Protein AF-A0A167BUU9-F1 (afdb_monomer_lite)

Structure (mmCIF, N/CA/C/O backbone):
data_AF-A0A167BUU9-F1
#
_entry.id   AF-A0A167BUU9-F1
#
loop_
_atom_site.group_PDB
_atom_site.id
_atom_site.type_symbol
_atom_site.label_atom_id
_atom_site.label_alt_id
_atom_site.label_comp_id
_atom_site.label_asym_id
_atom_site.label_entity_id
_atom_site.label_seq_id
_atom_site.pdbx_PDB_ins_code
_atom_site.Cartn_x
_atom_site.Cartn_y
_atom_site.Cartn_z
_atom_site.occupancy
_atom_site.B_iso_or_equiv
_atom_site.auth_seq_id
_atom_site.auth_comp_id
_atom_site.auth_asym_id
_atom_site.auth_atom_id
_atom_site.pdbx_PDB_model_num
ATOM 1 N N . MET A 1 1 ? 22.843 8.996 -18.737 1.00 76.31 1 MET A N 1
ATOM 2 C CA . MET A 1 1 ? 21.487 8.732 -19.244 1.00 76.31 1 MET A CA 1
ATOM 3 C C . MET A 1 1 ? 21.533 8.375 -20.730 1.00 76.31 1 MET A C 1
ATOM 5 O O . MET A 1 1 ? 22.090 9.131 -21.519 1.00 76.31 1 MET A O 1
ATOM 9 N N . THR A 1 2 ? 20.996 7.216 -21.096 1.00 86.56 2 THR A N 1
ATOM 10 C CA . THR A 1 2 ? 20.924 6.622 -22.432 1.00 86.56 2 THR A CA 1
ATOM 11 C C . THR A 1 2 ? 19.723 7.171 -23.208 1.00 86.56 2 THR A C 1
ATOM 13 O O . THR A 1 2 ? 18.781 7.690 -22.600 1.00 86.56 2 THR A O 1
ATOM 16 N N . PRO A 1 3 ? 19.694 7.038 -24.550 1.00 89.69 3 PRO A N 1
ATOM 17 C CA . PRO A 1 3 ? 18.522 7.410 -25.345 1.00 89.69 3 PRO A CA 1
ATOM 18 C C . PRO A 1 3 ? 17.239 6.690 -24.908 1.00 89.69 3 PRO A C 1
ATOM 20 O O . PRO A 1 3 ? 16.165 7.289 -24.936 1.00 89.69 3 PRO A O 1
ATOM 23 N N . LEU A 1 4 ? 17.347 5.425 -24.475 1.00 90.31 4 LEU A N 1
ATOM 24 C CA . LEU A 1 4 ? 16.211 4.660 -23.960 1.00 90.31 4 LEU A CA 1
ATOM 25 C C . LEU A 1 4 ? 15.676 5.280 -22.665 1.00 90.31 4 LEU A C 1
ATOM 27 O O . LEU A 1 4 ? 14.477 5.532 -22.567 1.00 90.31 4 LEU A O 1
ATOM 31 N N . SER A 1 5 ? 16.555 5.583 -21.709 1.00 87.88 5 SER A N 1
ATOM 32 C CA . SER A 1 5 ? 16.168 6.213 -20.443 1.00 87.88 5 SER A CA 1
ATOM 33 C C . SER A 1 5 ? 15.565 7.600 -20.644 1.00 87.88 5 SER A C 1
ATOM 35 O O . SER A 1 5 ? 14.503 7.872 -20.088 1.00 87.88 5 SER A O 1
ATOM 37 N N . MET A 1 6 ? 16.128 8.426 -21.532 1.00 88.44 6 MET A N 1
ATOM 38 C 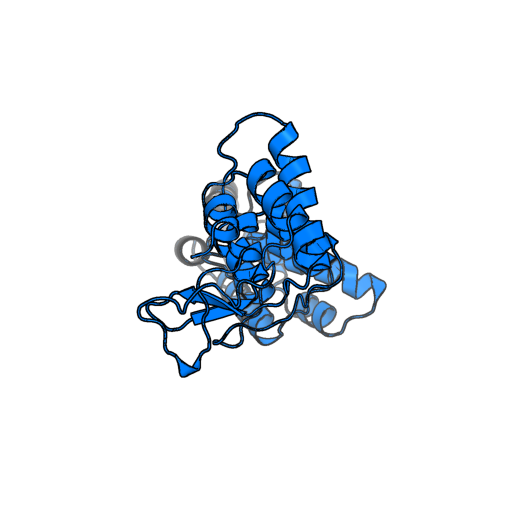CA . MET A 1 6 ? 15.524 9.713 -21.904 1.00 88.44 6 MET A CA 1
ATOM 39 C C . MET A 1 6 ? 14.117 9.539 -22.495 1.00 88.44 6 MET A C 1
ATOM 41 O O . MET A 1 6 ? 13.185 10.227 -22.088 1.00 88.44 6 MET A O 1
ATOM 45 N N . ALA A 1 7 ? 13.924 8.594 -23.423 1.00 90.44 7 ALA A N 1
ATOM 46 C CA . ALA A 1 7 ? 12.608 8.332 -24.009 1.00 90.44 7 ALA A CA 1
ATOM 47 C C . ALA A 1 7 ? 11.593 7.814 -22.972 1.00 90.44 7 ALA A C 1
ATOM 49 O O . ALA A 1 7 ? 10.411 8.172 -23.031 1.00 90.44 7 ALA A O 1
ATOM 50 N N . CYS A 1 8 ? 12.041 6.991 -22.019 1.00 90.06 8 CYS A N 1
ATOM 51 C CA . CYS A 1 8 ? 11.230 6.521 -20.902 1.00 90.06 8 CYS A CA 1
ATOM 52 C C . CYS A 1 8 ? 10.830 7.671 -19.970 1.00 90.06 8 CYS A C 1
ATOM 54 O O . CYS A 1 8 ? 9.644 7.788 -19.668 1.00 90.06 8 CYS A O 1
ATOM 56 N N . GLU A 1 9 ? 11.774 8.523 -19.559 1.00 88.38 9 GLU A N 1
ATOM 57 C CA . GLU A 1 9 ? 11.546 9.687 -18.689 1.00 88.38 9 GLU A CA 1
ATOM 58 C C . GLU A 1 9 ? 10.522 10.659 -19.288 1.00 88.38 9 GLU A C 1
ATOM 60 O O . GLU A 1 9 ? 9.555 11.052 -18.627 1.00 88.3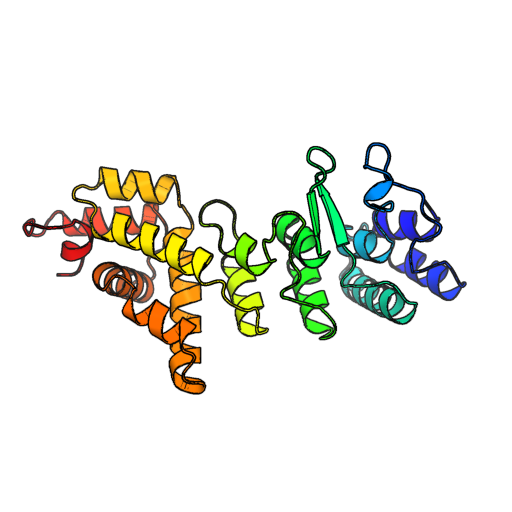8 9 GLU A O 1
ATOM 65 N N . ASP A 1 10 ? 10.674 10.960 -20.578 1.00 88.44 10 ASP A N 1
ATOM 66 C CA . ASP A 1 10 ? 9.799 11.869 -21.316 1.00 88.44 10 ASP A CA 1
ATOM 67 C C . ASP A 1 10 ? 8.417 11.278 -21.643 1.00 88.44 10 ASP A C 1
ATOM 69 O O . ASP A 1 10 ? 7.553 11.966 -22.198 1.00 88.44 10 ASP A O 1
ATOM 73 N N . GLY A 1 11 ? 8.183 10.000 -21.330 1.00 88.25 11 GLY A N 1
ATOM 74 C CA . GLY A 1 11 ? 6.936 9.309 -21.649 1.00 88.25 11 GLY A CA 1
ATOM 75 C C . GLY A 1 11 ? 6.732 9.072 -23.150 1.00 88.25 11 GLY A C 1
ATOM 76 O O . GLY A 1 11 ? 5.590 8.943 -23.602 1.00 88.25 11 GLY A O 1
ATOM 77 N N . MET A 1 12 ? 7.817 9.019 -23.932 1.00 90.50 12 MET A N 1
ATOM 78 C CA . MET A 1 12 ? 7.825 8.709 -25.366 1.00 90.50 12 MET A CA 1
ATOM 79 C C . MET A 1 12 ? 7.845 7.190 -25.591 1.00 90.50 12 MET A C 1
ATOM 81 O O . MET A 1 12 ? 8.771 6.637 -26.184 1.00 90.50 12 MET A O 1
ATOM 85 N N . PHE A 1 13 ? 6.809 6.492 -25.114 1.00 91.50 13 PHE A N 1
ATOM 86 C CA . PHE A 1 13 ? 6.822 5.026 -25.023 1.00 91.50 13 PHE A CA 1
ATOM 87 C C . PHE A 1 13 ? 6.993 4.305 -26.370 1.00 91.50 13 PHE A C 1
ATOM 89 O O . PHE A 1 13 ? 7.620 3.251 -26.409 1.00 91.50 13 PHE A O 1
ATOM 96 N N . SER A 1 14 ? 6.494 4.868 -27.475 1.00 91.25 14 SER A N 1
ATOM 97 C CA . SER A 1 14 ? 6.695 4.299 -28.819 1.00 91.25 14 SER A CA 1
ATOM 98 C C . SER A 1 14 ? 8.158 4.372 -29.264 1.00 91.25 14 SER A C 1
ATOM 100 O O . SER A 1 14 ? 8.671 3.419 -29.843 1.00 91.25 14 SER A O 1
ATOM 102 N N . ALA A 1 15 ? 8.840 5.484 -28.970 1.00 92.00 15 ALA A N 1
ATOM 103 C CA . ALA A 1 15 ? 10.257 5.649 -29.284 1.00 92.00 15 ALA A CA 1
ATOM 104 C C . ALA A 1 15 ? 11.121 4.750 -28.392 1.00 92.00 15 ALA A C 1
ATOM 106 O O . ALA A 1 15 ? 12.021 4.082 -28.889 1.00 92.00 15 ALA A O 1
ATOM 107 N N . ALA A 1 16 ? 10.798 4.669 -27.097 1.00 93.00 16 ALA A N 1
ATOM 108 C CA . ALA A 1 16 ? 11.458 3.753 -26.170 1.00 93.00 16 ALA A CA 1
ATOM 109 C C . ALA A 1 16 ? 11.329 2.287 -26.624 1.00 93.00 16 ALA A C 1
ATOM 111 O O . ALA A 1 16 ? 12.305 1.544 -26.584 1.00 93.00 16 ALA A O 1
ATOM 112 N N . LEU A 1 17 ? 10.154 1.882 -27.122 1.00 93.38 17 LEU A N 1
ATOM 113 C CA . LEU A 1 17 ? 9.949 0.534 -27.651 1.00 93.38 17 LEU A CA 1
ATOM 114 C C . LEU A 1 17 ? 10.816 0.270 -28.892 1.00 93.38 17 LEU A C 1
ATOM 116 O O . LEU A 1 17 ? 11.476 -0.761 -28.952 1.00 93.38 17 LEU A O 1
ATOM 120 N N . ALA A 1 18 ? 10.872 1.215 -29.835 1.00 93.50 18 ALA A N 1
ATOM 121 C CA . ALA A 1 18 ? 11.712 1.091 -31.027 1.00 93.50 18 ALA A CA 1
ATOM 122 C C . ALA A 1 18 ? 13.213 1.016 -30.687 1.00 93.50 18 ALA A C 1
ATOM 124 O O . ALA A 1 18 ? 13.952 0.256 -31.307 1.00 93.50 18 ALA A O 1
ATOM 125 N N . LEU A 1 19 ? 13.667 1.770 -29.680 1.00 93.75 19 LEU A N 1
ATOM 126 C CA . LEU A 1 19 ? 15.048 1.706 -29.189 1.00 93.75 19 LEU A CA 1
ATOM 127 C C . LEU A 1 19 ? 15.364 0.341 -28.569 1.00 93.75 19 LEU A C 1
ATOM 129 O O . LEU A 1 19 ? 16.431 -0.214 -28.819 1.00 93.75 19 LEU A O 1
ATOM 133 N N . LEU A 1 20 ? 14.431 -0.215 -27.797 1.00 92.81 20 LEU A N 1
ATOM 134 C CA . LEU A 1 20 ? 14.580 -1.541 -27.206 1.00 92.81 20 LEU A CA 1
ATOM 135 C C . LEU A 1 20 ? 14.616 -2.642 -28.280 1.00 92.81 20 LEU A C 1
ATOM 137 O O . LEU A 1 20 ? 15.462 -3.529 -28.223 1.00 92.81 20 LEU A O 1
ATOM 141 N N . GLU A 1 21 ? 13.764 -2.548 -29.304 1.00 92.62 21 GLU A N 1
ATOM 142 C CA . GLU A 1 21 ? 13.775 -3.453 -30.466 1.00 92.62 21 GLU A CA 1
ATOM 143 C C . GLU A 1 21 ? 15.073 -3.351 -31.286 1.00 92.62 21 GLU A C 1
ATOM 145 O O . GLU A 1 21 ? 15.500 -4.336 -31.886 1.00 92.62 21 GLU A O 1
ATOM 150 N N . ALA A 1 22 ? 15.735 -2.191 -31.268 1.00 93.75 22 ALA A N 1
ATOM 151 C CA . ALA A 1 22 ? 17.050 -1.981 -31.871 1.00 93.75 22 ALA A CA 1
ATOM 152 C C . ALA A 1 22 ? 18.226 -2.477 -30.998 1.00 93.75 22 ALA A C 1
ATOM 154 O O . ALA A 1 22 ? 19.381 -2.301 -31.385 1.00 93.75 22 ALA A O 1
ATOM 155 N N . GLY A 1 23 ? 17.955 -3.097 -29.842 1.00 90.69 23 GLY A N 1
ATOM 156 C CA . GLY A 1 23 ? 18.972 -3.674 -28.959 1.00 90.69 23 GLY A CA 1
ATOM 157 C C . GLY A 1 23 ? 19.511 -2.721 -27.889 1.00 90.69 23 GLY A C 1
ATOM 158 O O . GLY A 1 23 ? 20.615 -2.938 -27.392 1.00 90.69 23 GLY A O 1
ATOM 159 N N . ALA A 1 24 ? 18.774 -1.661 -27.536 1.00 90.00 24 ALA A N 1
ATOM 160 C CA . ALA A 1 24 ? 19.144 -0.817 -26.402 1.00 90.00 24 ALA A CA 1
ATOM 161 C C . ALA A 1 24 ? 19.132 -1.606 -25.077 1.00 90.00 24 ALA A C 1
ATOM 163 O O . ALA A 1 24 ? 18.285 -2.471 -24.859 1.00 90.00 24 ALA A O 1
ATOM 164 N N . ASP A 1 25 ? 20.053 -1.263 -24.174 1.00 87.44 25 ASP A N 1
ATOM 165 C CA . ASP A 1 25 ? 20.180 -1.883 -22.852 1.00 87.44 25 ASP A CA 1
ATOM 166 C C . ASP A 1 25 ? 18.950 -1.602 -21.971 1.00 87.44 25 ASP A C 1
ATOM 168 O O . ASP A 1 25 ? 18.723 -0.476 -21.528 1.00 87.44 25 ASP A O 1
ATOM 172 N N . ALA A 1 26 ? 18.165 -2.643 -21.691 1.00 87.38 26 ALA A N 1
ATOM 173 C CA . ALA A 1 26 ? 16.968 -2.562 -20.857 1.00 87.38 26 ALA A CA 1
ATOM 174 C C . ALA A 1 26 ? 17.263 -2.448 -19.354 1.00 87.38 26 ALA A C 1
ATOM 176 O O . ALA A 1 26 ? 16.393 -2.031 -18.584 1.00 87.38 26 ALA A O 1
ATOM 177 N N . THR A 1 27 ? 18.461 -2.850 -18.926 1.00 84.75 27 THR A N 1
ATOM 178 C CA . THR A 1 27 ? 18.827 -2.954 -17.507 1.00 84.75 27 THR A CA 1
ATOM 179 C C . THR A 1 27 ? 19.180 -1.600 -16.900 1.00 84.75 27 THR A C 1
ATOM 181 O O . THR A 1 27 ? 19.033 -1.413 -15.688 1.00 84.75 27 THR A O 1
ATOM 184 N N . GLY A 1 28 ? 19.609 -0.652 -17.741 1.00 76.81 28 GLY A N 1
ATOM 185 C CA . GLY A 1 28 ? 20.122 0.643 -17.310 1.00 76.81 28 GLY A CA 1
ATOM 186 C C . GLY A 1 28 ? 21.490 0.556 -16.636 1.00 76.81 28 GLY A C 1
ATOM 187 O O . GLY A 1 28 ? 21.875 1.501 -15.963 1.00 76.81 28 GLY A O 1
ATOM 188 N N . GLU A 1 29 ? 22.239 -0.542 -16.781 1.00 73.31 29 GLU A N 1
ATOM 189 C CA . GLU A 1 29 ? 23.621 -0.631 -16.272 1.00 73.31 29 GLU A CA 1
ATOM 190 C C . GLU A 1 29 ? 24.550 0.381 -16.952 1.00 73.31 29 GLU A C 1
ATOM 192 O O . GLU A 1 29 ? 25.542 0.824 -16.373 1.00 73.31 29 GLU A O 1
ATOM 197 N N . SER A 1 30 ? 24.189 0.777 -18.172 1.00 69.94 30 SER A N 1
ATOM 198 C CA . SER A 1 30 ? 24.865 1.814 -18.950 1.00 69.94 30 SER A CA 1
ATOM 199 C C . SER A 1 30 ? 24.500 3.245 -18.513 1.00 69.94 30 SER A C 1
ATOM 201 O O . SER A 1 30 ? 25.129 4.209 -18.957 1.00 69.94 30 SER A O 1
ATOM 203 N N . ASP A 1 31 ? 23.471 3.402 -17.673 1.00 65.56 31 ASP A N 1
ATOM 204 C CA . ASP A 1 31 ? 23.089 4.674 -17.068 1.00 65.56 31 ASP A CA 1
ATOM 205 C C . ASP A 1 31 ? 23.909 4.883 -15.791 1.00 65.56 31 ASP A C 1
ATOM 207 O O . ASP A 1 31 ? 23.985 4.007 -14.936 1.00 65.56 31 ASP A O 1
ATOM 211 N N . GLY A 1 32 ? 24.606 6.018 -15.700 1.00 61.53 32 GLY A N 1
ATOM 212 C CA . GLY A 1 32 ? 25.548 6.317 -14.617 1.00 61.53 32 GLY A CA 1
ATOM 213 C C . GLY A 1 32 ? 24.937 6.290 -13.206 1.00 61.53 32 GLY A C 1
ATOM 214 O O . GLY A 1 32 ? 23.765 6.002 -12.990 1.00 61.53 32 GLY A O 1
ATOM 215 N N . LEU A 1 33 ? 25.761 6.568 -12.196 1.00 57.16 33 LEU A N 1
ATOM 216 C CA . LEU A 1 33 ? 25.304 6.659 -10.804 1.00 57.16 33 LEU A CA 1
ATOM 217 C C . LEU A 1 33 ? 24.565 7.983 -10.548 1.00 57.16 33 LEU A C 1
ATOM 219 O O . LEU A 1 33 ? 24.987 9.018 -11.062 1.00 57.16 33 LEU A O 1
ATOM 223 N N . VAL A 1 34 ? 23.546 7.964 -9.676 1.00 56.91 34 VAL A N 1
ATOM 224 C CA . VAL A 1 34 ? 22.857 9.189 -9.223 1.00 56.91 34 VAL A CA 1
ATOM 225 C C . VAL A 1 34 ? 23.851 10.128 -8.539 1.00 56.91 34 VAL A C 1
ATOM 227 O O . VAL A 1 34 ? 24.483 9.762 -7.544 1.00 56.91 34 VAL A O 1
ATOM 230 N N . GLU A 1 35 ? 23.944 11.368 -9.019 1.00 53.41 35 GLU A N 1
ATOM 231 C CA . GLU A 1 35 ? 24.795 12.398 -8.419 1.00 53.41 35 GLU A CA 1
ATOM 232 C C . GLU A 1 35 ? 24.385 12.664 -6.952 1.00 53.41 35 GLU A C 1
ATOM 234 O O . GLU A 1 35 ? 23.238 13.001 -6.650 1.00 53.41 35 GLU A O 1
ATOM 239 N N . GLY A 1 36 ? 25.323 12.476 -6.014 1.00 54.72 36 GLY A N 1
ATOM 240 C CA . GLY A 1 36 ? 25.111 12.680 -4.574 1.00 54.72 36 GLY A CA 1
ATOM 241 C C . GLY A 1 36 ? 24.572 11.473 -3.790 1.00 54.72 36 GLY A C 1
ATOM 242 O O . GLY A 1 36 ? 24.412 11.583 -2.574 1.00 54.72 36 GLY A O 1
ATOM 243 N N . ALA A 1 37 ? 24.312 10.331 -4.436 1.00 58.00 37 ALA A N 1
ATOM 244 C CA . ALA A 1 37 ? 24.037 9.076 -3.736 1.00 58.00 37 ALA A CA 1
ATOM 245 C C . ALA A 1 37 ? 25.342 8.401 -3.279 1.00 58.00 37 ALA A C 1
ATOM 247 O O . ALA A 1 37 ? 26.371 8.509 -3.944 1.00 58.00 37 ALA A O 1
ATOM 248 N N . ASP A 1 38 ? 25.302 7.685 -2.151 1.00 58.97 38 ASP A N 1
ATOM 249 C CA . ASP A 1 38 ? 26.444 6.894 -1.683 1.00 58.97 38 ASP A CA 1
ATOM 250 C C . ASP A 1 38 ? 26.806 5.812 -2.730 1.00 58.97 38 ASP A C 1
ATOM 252 O O . ASP A 1 38 ? 25.978 4.930 -3.000 1.00 58.97 38 ASP A O 1
ATOM 256 N N . PRO A 1 39 ? 28.024 5.833 -3.312 1.00 57.69 39 PRO A N 1
ATOM 257 C CA . PRO A 1 39 ? 28.461 4.843 -4.298 1.00 57.69 39 PRO A CA 1
ATOM 258 C C . PRO A 1 39 ? 28.424 3.401 -3.770 1.00 57.69 39 PRO A C 1
ATOM 260 O O . PRO A 1 39 ? 28.254 2.464 -4.552 1.00 57.69 39 PRO A O 1
ATOM 263 N N . ALA A 1 40 ? 28.538 3.205 -2.450 1.00 57.59 40 ALA A N 1
ATOM 264 C CA . ALA A 1 40 ? 28.454 1.893 -1.813 1.00 57.59 40 ALA A CA 1
ATOM 265 C C . ALA A 1 40 ? 27.039 1.295 -1.869 1.00 57.59 40 ALA A C 1
ATOM 267 O O . ALA A 1 40 ? 26.887 0.073 -1.844 1.00 57.59 40 ALA A O 1
ATOM 268 N N . LEU A 1 41 ? 26.004 2.133 -1.994 1.00 57.06 41 LEU A N 1
ATOM 269 C CA . LEU A 1 41 ? 24.611 1.691 -2.079 1.00 57.06 41 LEU A CA 1
ATOM 270 C C . LEU A 1 41 ? 24.208 1.238 -3.491 1.00 57.06 41 LEU A C 1
ATOM 272 O O . LEU A 1 41 ? 23.091 0.750 -3.655 1.00 57.06 41 LEU A O 1
ATOM 276 N N . ARG A 1 42 ? 25.091 1.387 -4.498 1.00 54.00 42 ARG A N 1
ATOM 277 C CA . ARG A 1 42 ? 24.831 1.046 -5.915 1.00 54.00 42 ARG A CA 1
ATOM 278 C C . ARG A 1 42 ? 23.473 1.567 -6.403 1.00 54.00 42 ARG A C 1
ATOM 280 O O . ARG A 1 42 ? 22.713 0.875 -7.074 1.00 54.00 42 ARG A O 1
ATOM 287 N N . ILE A 1 43 ? 23.159 2.801 -6.021 1.00 56.25 43 ILE A N 1
ATOM 288 C CA . ILE A 1 43 ? 21.958 3.502 -6.459 1.00 56.25 43 ILE A CA 1
ATOM 289 C C . ILE A 1 43 ? 22.249 4.058 -7.859 1.00 56.25 43 ILE A C 1
ATOM 291 O O . ILE A 1 43 ? 22.835 5.130 -8.009 1.00 56.25 43 ILE A O 1
ATOM 295 N N . TYR A 1 44 ? 21.894 3.281 -8.880 1.00 55.91 44 TYR A N 1
ATOM 296 C CA . TYR A 1 44 ? 21.974 3.688 -10.284 1.00 55.91 44 TYR A CA 1
ATOM 297 C C . TYR A 1 44 ? 20.980 4.817 -10.583 1.00 55.91 44 TYR A C 1
ATOM 299 O O . TYR A 1 44 ? 19.942 4.917 -9.914 1.00 55.91 44 TYR A O 1
ATOM 307 N N . ASP A 1 45 ? 21.291 5.653 -11.583 1.00 56.72 45 ASP A N 1
ATOM 308 C CA . ASP A 1 45 ? 20.306 6.522 -12.230 1.00 56.72 45 ASP A CA 1
ATOM 309 C C . ASP A 1 45 ? 19.051 5.703 -12.544 1.00 56.72 45 ASP A C 1
ATOM 311 O O . ASP A 1 45 ? 19.131 4.506 -12.834 1.00 56.72 45 ASP A O 1
ATOM 315 N N . GLN A 1 46 ? 17.880 6.330 -12.402 1.00 65.12 46 GLN A N 1
ATOM 316 C CA . GLN A 1 46 ? 16.590 5.646 -12.506 1.00 65.12 46 GLN A CA 1
ATOM 317 C C . GLN A 1 46 ? 16.576 4.745 -13.745 1.00 65.12 46 GLN A C 1
ATOM 319 O O . GLN A 1 46 ? 16.702 5.226 -14.870 1.00 65.12 46 GLN A O 1
ATOM 324 N N . LYS A 1 47 ? 16.458 3.430 -13.531 1.00 80.94 47 LYS A N 1
ATOM 325 C CA . LYS A 1 47 ? 16.551 2.443 -14.614 1.00 80.94 47 LYS A CA 1
ATOM 326 C C . LYS A 1 47 ? 15.424 2.665 -15.631 1.00 80.94 47 LYS A C 1
ATOM 328 O O . LYS A 1 47 ? 14.351 3.135 -15.235 1.00 80.94 47 LYS A O 1
ATOM 333 N N . PRO A 1 48 ? 15.579 2.247 -16.903 1.00 85.75 48 PRO A N 1
ATOM 334 C CA . PRO A 1 48 ? 14.540 2.386 -17.925 1.00 85.75 48 PRO A CA 1
ATOM 335 C C . PRO A 1 48 ? 13.144 1.944 -17.462 1.00 85.75 48 PRO A C 1
ATOM 337 O O . PRO A 1 48 ? 12.152 2.615 -17.748 1.00 85.75 48 PRO A O 1
ATOM 340 N N . LEU A 1 49 ? 13.062 0.848 -16.696 1.00 89.88 49 LEU A N 1
ATOM 341 C CA . LEU A 1 49 ? 11.814 0.344 -16.116 1.00 89.88 49 LEU A CA 1
ATOM 342 C C . LEU A 1 49 ? 11.201 1.308 -15.091 1.00 89.88 49 LEU A C 1
ATOM 344 O O . LEU A 1 49 ? 10.006 1.600 -15.155 1.00 89.88 49 LEU A O 1
ATOM 348 N N . GLU A 1 50 ? 12.010 1.822 -14.166 1.00 89.56 50 GLU A N 1
ATOM 349 C CA . GLU A 1 50 ? 11.578 2.800 -13.170 1.00 89.56 50 GLU A CA 1
ATOM 350 C C . GLU A 1 50 ? 11.078 4.085 -13.841 1.00 89.56 50 GLU A C 1
ATOM 352 O O . GLU A 1 50 ? 9.976 4.551 -13.532 1.00 89.56 50 GLU A O 1
ATOM 357 N N . LEU A 1 51 ? 11.848 4.613 -14.795 1.00 89.19 51 LEU A N 1
ATOM 358 C CA . LEU A 1 51 ? 11.493 5.804 -15.563 1.00 89.19 51 LEU A CA 1
ATOM 359 C C . LEU A 1 51 ? 10.186 5.603 -16.322 1.00 89.19 51 LEU A C 1
ATOM 361 O O . LEU A 1 51 ? 9.266 6.407 -16.178 1.00 89.19 51 LEU A O 1
ATOM 365 N N . ALA A 1 52 ? 10.051 4.493 -17.053 1.00 90.44 52 ALA A N 1
ATOM 366 C CA . ALA A 1 52 ? 8.837 4.186 -17.799 1.00 90.44 52 ALA A CA 1
ATOM 367 C C . ALA A 1 52 ? 7.612 4.127 -16.876 1.00 90.44 52 ALA A C 1
ATOM 369 O O . ALA A 1 52 ? 6.567 4.701 -17.190 1.00 90.44 52 ALA A O 1
ATOM 370 N N . LEU A 1 53 ? 7.726 3.477 -15.712 1.00 90.25 53 LEU A N 1
ATOM 371 C CA . LEU A 1 53 ? 6.639 3.396 -14.737 1.00 90.25 53 LEU A CA 1
ATOM 372 C C . LEU A 1 53 ? 6.300 4.776 -14.143 1.00 90.25 53 LEU A C 1
ATOM 374 O O . LEU A 1 53 ? 5.122 5.122 -14.030 1.00 90.25 53 LEU A O 1
ATOM 378 N N . LEU A 1 54 ? 7.288 5.608 -13.814 1.00 89.19 54 LEU A N 1
ATOM 379 C CA . LEU A 1 54 ? 7.056 6.924 -13.208 1.00 89.19 54 LEU A CA 1
ATOM 380 C C . LEU A 1 54 ? 6.606 7.999 -14.204 1.00 89.19 54 LEU A C 1
ATOM 382 O O . LEU A 1 54 ? 5.918 8.948 -13.792 1.00 89.19 54 LEU A O 1
ATOM 386 N N . ALA A 1 55 ? 6.947 7.849 -15.482 1.00 88.44 55 ALA A N 1
ATOM 387 C CA . ALA A 1 55 ? 6.668 8.819 -16.524 1.00 88.44 55 ALA A CA 1
ATOM 388 C C . ALA A 1 55 ? 5.172 8.986 -16.789 1.00 88.44 55 ALA A C 1
ATOM 390 O O . ALA A 1 55 ? 4.373 8.036 -16.780 1.00 88.44 55 ALA A O 1
ATOM 391 N N . ARG A 1 56 ? 4.788 10.241 -17.041 1.00 83.44 56 ARG A N 1
ATOM 392 C CA . ARG A 1 56 ? 3.450 10.574 -17.529 1.00 83.44 56 ARG A CA 1
ATOM 393 C C . ARG A 1 56 ? 3.466 10.534 -19.055 1.00 83.44 56 ARG A C 1
ATOM 395 O O . ARG A 1 56 ? 4.413 11.039 -19.644 1.00 83.44 56 ARG A O 1
ATOM 402 N N . PRO A 1 57 ? 2.419 9.996 -19.692 1.00 74.62 57 PRO A N 1
ATOM 403 C CA . PRO A 1 57 ? 2.315 10.031 -21.142 1.00 74.62 57 PRO A CA 1
ATOM 404 C C . PRO A 1 57 ? 2.333 11.481 -21.645 1.00 74.62 57 PRO A C 1
ATOM 406 O O . PRO A 1 57 ? 1.524 12.299 -21.196 1.00 74.62 57 PRO A O 1
ATOM 409 N N . LYS A 1 58 ? 3.238 11.792 -22.579 1.00 69.44 58 LYS A N 1
ATOM 410 C CA . LYS A 1 58 ? 3.289 13.098 -23.262 1.00 69.44 58 LYS A CA 1
ATOM 411 C C . LYS A 1 58 ? 2.090 13.257 -24.208 1.00 69.44 58 LYS A C 1
ATOM 413 O O . LYS A 1 58 ? 1.525 14.341 -24.332 1.00 69.44 58 LYS A O 1
ATOM 418 N N . GLU A 1 59 ? 1.635 12.150 -24.799 1.00 62.19 59 GLU A N 1
ATOM 419 C CA . GLU A 1 59 ? 0.469 12.087 -25.684 1.00 62.19 59 GLU A CA 1
ATOM 420 C C . GLU A 1 59 ? -0.813 11.698 -24.931 1.00 62.19 59 GLU A C 1
ATOM 422 O O . GLU A 1 59 ? -0.893 10.643 -24.298 1.00 62.19 59 GLU A O 1
ATOM 427 N N . ARG A 1 60 ? -1.858 12.531 -25.038 1.00 55.78 60 ARG A N 1
ATOM 428 C CA . ARG A 1 60 ? -3.183 12.307 -24.425 1.00 55.78 60 ARG A CA 1
ATOM 429 C C . ARG A 1 60 ? -4.127 11.475 -25.306 1.00 55.78 60 ARG A C 1
ATOM 431 O O . ARG A 1 60 ? -5.317 11.773 -25.376 1.00 55.78 60 ARG A O 1
ATOM 438 N N . ASN A 1 61 ? -3.623 10.466 -26.009 1.00 56.88 61 ASN A N 1
ATOM 439 C CA . ASN A 1 61 ? -4.473 9.512 -26.722 1.00 56.88 61 ASN A CA 1
ATOM 440 C C . ASN A 1 61 ? -4.566 8.197 -25.918 1.00 56.88 61 ASN A C 1
ATOM 442 O O . ASN A 1 61 ? -3.658 7.845 -25.171 1.00 56.88 61 ASN A O 1
ATOM 446 N N . GLY A 1 62 ? -5.700 7.490 -26.003 1.00 59.28 62 GLY A N 1
ATOM 447 C CA . GLY A 1 62 ? -5.929 6.265 -25.217 1.00 59.28 62 GLY A CA 1
ATOM 448 C C . GLY A 1 62 ? -4.879 5.177 -25.474 1.00 59.28 62 GLY A C 1
ATOM 449 O O . GLY A 1 62 ? -4.528 4.455 -24.552 1.00 59.28 62 GLY A O 1
ATOM 450 N N . ARG A 1 63 ? -4.300 5.164 -26.685 1.00 63.03 63 ARG A N 1
ATOM 451 C CA . ARG A 1 63 ? -3.262 4.228 -27.144 1.00 63.03 63 ARG A CA 1
ATOM 452 C C . ARG A 1 63 ? -1.980 4.275 -26.310 1.00 63.03 63 ARG A C 1
ATOM 454 O O . ARG A 1 63 ? -1.227 3.302 -26.302 1.00 63.03 63 ARG A O 1
ATOM 461 N N . THR A 1 64 ? -1.710 5.376 -25.608 1.00 75.94 64 THR A N 1
ATOM 462 C CA . THR A 1 64 ? -0.478 5.525 -24.830 1.00 75.94 64 THR A CA 1
ATOM 463 C C . THR A 1 64 ? -0.389 4.530 -23.664 1.00 75.94 64 THR A C 1
ATOM 465 O O . THR A 1 64 ? 0.714 4.135 -23.286 1.00 75.94 64 THR A O 1
ATOM 468 N N . ALA A 1 65 ? -1.520 4.074 -23.108 1.00 82.69 65 ALA A N 1
ATOM 469 C CA . ALA A 1 65 ? -1.534 3.111 -22.004 1.00 82.69 65 ALA A CA 1
ATOM 470 C C . ALA A 1 65 ? -1.145 1.694 -22.459 1.00 82.69 65 ALA A C 1
ATOM 472 O O . ALA A 1 65 ? -0.338 1.032 -21.802 1.00 82.69 65 ALA A O 1
ATOM 473 N N . GLU A 1 66 ? -1.658 1.237 -23.604 1.00 86.81 66 GLU A N 1
ATOM 474 C CA . GLU A 1 66 ? -1.298 -0.060 -24.181 1.00 86.81 66 GLU A CA 1
ATOM 475 C C . GLU A 1 66 ? 0.167 -0.088 -24.614 1.00 86.81 66 GLU A C 1
ATOM 477 O O . GLU A 1 66 ? 0.854 -1.083 -24.376 1.00 86.81 66 GLU A O 1
ATOM 482 N N . VAL A 1 67 ? 0.669 1.003 -25.203 1.00 89.38 67 VAL A N 1
ATOM 483 C CA . VAL A 1 67 ? 2.087 1.112 -25.579 1.00 89.38 67 VAL A CA 1
ATOM 484 C C . VAL A 1 67 ? 2.973 1.093 -24.333 1.00 89.38 67 VAL A C 1
ATOM 486 O O . VAL A 1 67 ? 3.932 0.325 -24.298 1.00 89.38 67 VAL A O 1
ATOM 489 N N . LYS A 1 68 ? 2.620 1.838 -23.274 1.00 90.31 68 LYS A N 1
ATOM 490 C CA . LYS A 1 68 ? 3.334 1.799 -21.985 1.00 90.31 68 LYS A CA 1
ATOM 491 C C . LYS A 1 68 ? 3.368 0.383 -21.404 1.00 90.31 68 LYS A C 1
ATOM 493 O O . LYS A 1 68 ? 4.421 -0.084 -20.980 1.00 90.31 68 LYS A O 1
ATOM 498 N N . LYS A 1 69 ? 2.236 -0.328 -21.425 1.00 90.12 69 LYS A N 1
ATOM 499 C CA . LYS A 1 69 ? 2.153 -1.717 -20.953 1.00 90.12 69 LYS A CA 1
ATOM 500 C C . LYS A 1 69 ? 3.062 -2.651 -21.760 1.00 90.12 69 LYS A C 1
ATOM 502 O O . LYS A 1 69 ? 3.763 -3.465 -21.164 1.00 90.12 69 LYS A O 1
ATOM 507 N N . ARG A 1 70 ? 3.071 -2.532 -23.094 1.00 91.50 70 ARG A N 1
ATOM 508 C CA . ARG A 1 70 ? 3.949 -3.330 -23.973 1.00 91.50 70 ARG A CA 1
ATOM 509 C C . ARG A 1 70 ? 5.422 -3.026 -23.726 1.00 91.50 70 ARG A C 1
ATOM 511 O O . ARG A 1 70 ? 6.203 -3.963 -23.618 1.00 91.50 70 ARG A O 1
ATOM 518 N N . LEU A 1 71 ? 5.781 -1.751 -23.582 1.00 92.62 71 LEU A N 1
ATOM 519 C CA . LEU A 1 71 ? 7.142 -1.334 -23.246 1.00 92.62 71 LEU A CA 1
ATOM 520 C C . LEU A 1 71 ? 7.603 -1.962 -21.930 1.00 92.62 71 LEU A C 1
ATOM 522 O O . LEU A 1 71 ? 8.670 -2.557 -21.884 1.00 92.62 71 LEU A O 1
ATOM 526 N N . ILE A 1 72 ? 6.790 -1.878 -20.876 1.00 91.94 72 ILE A N 1
ATOM 527 C CA . ILE A 1 72 ? 7.158 -2.415 -19.561 1.00 91.94 72 ILE A CA 1
ATOM 528 C C . ILE A 1 72 ? 7.315 -3.938 -19.605 1.00 91.94 72 ILE A C 1
ATOM 530 O O . ILE A 1 72 ? 8.283 -4.457 -19.058 1.00 91.94 72 ILE A O 1
ATOM 534 N N . ALA A 1 73 ? 6.420 -4.647 -20.300 1.00 91.25 73 ALA A N 1
ATOM 535 C CA . ALA A 1 73 ? 6.567 -6.086 -20.512 1.00 91.25 73 ALA A CA 1
ATOM 536 C C . ALA A 1 73 ? 7.883 -6.418 -21.233 1.00 91.25 73 ALA A C 1
ATOM 538 O O . ALA A 1 73 ? 8.635 -7.267 -20.765 1.00 91.25 73 ALA A O 1
ATOM 539 N N . ARG A 1 74 ? 8.208 -5.694 -22.314 1.00 92.62 74 ARG A N 1
ATOM 540 C CA . ARG A 1 74 ? 9.460 -5.904 -23.051 1.00 92.62 74 ARG A CA 1
ATOM 541 C C . ARG A 1 74 ? 10.705 -5.572 -22.241 1.00 92.62 74 ARG A C 1
ATOM 543 O O . ARG A 1 74 ? 11.688 -6.291 -22.367 1.00 92.62 74 ARG A O 1
ATOM 550 N N . LEU A 1 75 ? 10.680 -4.529 -21.412 1.00 92.44 75 LEU A N 1
ATOM 551 C CA . LEU A 1 75 ? 11.800 -4.195 -20.529 1.00 92.44 75 LEU A CA 1
ATOM 552 C C . LEU A 1 75 ? 12.090 -5.345 -19.561 1.00 92.44 75 LEU A C 1
ATOM 554 O O . LEU A 1 75 ? 13.240 -5.754 -19.438 1.00 92.44 75 LEU A O 1
ATOM 558 N N . VAL A 1 76 ? 11.052 -5.907 -18.934 1.00 91.12 76 VAL A N 1
ATOM 559 C CA . VAL A 1 76 ? 11.196 -7.054 -18.022 1.00 91.12 76 VAL A CA 1
ATOM 560 C C . VAL A 1 76 ? 11.679 -8.302 -18.768 1.00 91.12 76 VAL A C 1
ATOM 562 O O . VAL A 1 76 ? 12.612 -8.956 -18.317 1.00 91.12 76 VAL A O 1
ATOM 565 N N . GLU A 1 77 ? 11.116 -8.601 -19.944 1.00 90.69 77 GLU A N 1
ATOM 566 C CA . GLU A 1 77 ? 11.584 -9.706 -20.802 1.00 90.69 77 GLU A CA 1
ATOM 567 C C . GLU A 1 77 ? 13.044 -9.538 -21.250 1.00 90.69 77 GLU A C 1
ATOM 569 O O . GLU A 1 77 ? 13.744 -10.524 -21.460 1.00 90.69 77 GLU A O 1
ATOM 574 N N . SER A 1 78 ? 13.508 -8.293 -21.365 1.00 90.38 78 SER A N 1
ATOM 575 C CA . SER A 1 78 ? 14.882 -7.944 -21.741 1.00 90.38 78 SER A CA 1
ATOM 576 C C . SER A 1 78 ? 15.826 -7.834 -20.534 1.00 90.38 78 SER A C 1
ATOM 578 O O . SER A 1 78 ? 16.950 -7.364 -20.683 1.00 90.38 78 SER A O 1
ATOM 580 N N . GLY A 1 79 ? 15.391 -8.261 -19.342 1.00 88.62 79 GLY A N 1
ATOM 581 C CA . GLY A 1 79 ? 16.231 -8.362 -18.144 1.00 88.62 79 GLY A CA 1
ATOM 582 C C . GLY A 1 79 ? 16.103 -7.213 -17.142 1.00 88.62 79 GLY A C 1
ATOM 583 O O . GLY A 1 79 ? 16.847 -7.188 -16.163 1.00 88.62 79 GLY A O 1
ATOM 584 N N . ALA A 1 80 ? 15.179 -6.266 -17.331 1.00 89.44 80 ALA A N 1
ATOM 585 C CA . ALA A 1 80 ? 14.918 -5.251 -16.314 1.00 89.44 80 ALA A CA 1
ATOM 586 C C . ALA A 1 80 ? 14.271 -5.880 -15.068 1.00 89.44 80 ALA A C 1
ATOM 588 O O . ALA A 1 80 ? 13.208 -6.495 -15.151 1.00 89.44 80 ALA A O 1
ATOM 589 N N . ASP A 1 81 ? 14.893 -5.679 -13.908 1.00 87.44 81 ASP A N 1
ATOM 590 C CA . ASP A 1 81 ? 14.450 -6.257 -12.639 1.00 87.44 81 ASP A CA 1
ATOM 591 C C . ASP A 1 81 ? 13.290 -5.449 -12.007 1.00 87.44 81 ASP A C 1
ATOM 593 O O . ASP A 1 81 ? 13.492 -4.289 -11.624 1.00 87.44 81 ASP A O 1
ATOM 597 N N . PRO A 1 82 ? 12.073 -6.020 -11.875 1.00 88.00 82 PRO A N 1
ATOM 598 C CA . PRO A 1 82 ? 10.947 -5.356 -11.218 1.00 88.00 82 PRO A CA 1
ATOM 599 C C . PRO A 1 82 ? 11.075 -5.283 -9.685 1.00 88.00 82 PRO A C 1
ATOM 601 O O . PRO A 1 82 ? 10.413 -4.434 -9.082 1.00 88.00 82 PRO A O 1
ATOM 604 N N . ASP A 1 83 ? 11.922 -6.117 -9.072 1.00 88.88 83 ASP A N 1
ATOM 605 C CA . ASP A 1 83 ? 12.222 -6.138 -7.630 1.00 88.88 83 ASP A CA 1
ATOM 606 C C . ASP A 1 83 ? 13.469 -5.305 -7.282 1.00 88.88 83 ASP A C 1
ATOM 608 O O . ASP A 1 83 ? 13.965 -5.311 -6.146 1.00 88.88 83 ASP A O 1
ATOM 612 N N . ALA A 1 84 ? 13.960 -4.521 -8.247 1.00 85.38 84 ALA A N 1
ATOM 613 C CA . ALA A 1 84 ? 15.094 -3.644 -8.041 1.00 85.38 84 ALA A CA 1
ATOM 614 C C . ALA A 1 84 ? 14.850 -2.690 -6.860 1.00 85.38 84 ALA A C 1
ATOM 616 O O . ALA A 1 84 ? 13.808 -2.030 -6.738 1.00 85.38 84 ALA A O 1
ATOM 617 N N . MET A 1 85 ? 15.864 -2.584 -6.001 1.00 87.06 85 MET A N 1
ATOM 618 C CA . MET A 1 85 ? 15.926 -1.543 -4.984 1.00 87.06 85 MET A CA 1
ATOM 619 C C . MET A 1 85 ? 16.243 -0.216 -5.665 1.00 87.06 85 MET A C 1
ATOM 621 O O . MET A 1 85 ? 17.245 -0.084 -6.364 1.00 87.06 85 MET A O 1
ATOM 625 N N . VAL A 1 86 ? 15.389 0.774 -5.437 1.00 86.25 86 VAL A N 1
ATOM 626 C CA . VAL A 1 86 ? 15.495 2.105 -6.034 1.00 86.25 86 VAL A CA 1
ATOM 627 C C . VAL A 1 86 ? 15.650 3.170 -4.960 1.00 86.25 86 VAL A C 1
ATOM 629 O O . VAL A 1 86 ? 15.244 2.997 -3.805 1.00 86.25 86 VAL A O 1
ATOM 632 N N . CYS A 1 87 ? 16.207 4.317 -5.345 1.00 85.75 87 CYS A N 1
ATOM 633 C CA . CYS A 1 87 ? 16.262 5.483 -4.472 1.00 85.75 87 CYS A CA 1
ATOM 634 C C . CYS A 1 87 ? 14.863 6.060 -4.263 1.00 85.75 87 CYS A C 1
ATOM 636 O O . CYS A 1 87 ? 14.238 6.565 -5.200 1.00 85.75 87 CYS A O 1
ATOM 638 N N . ILE A 1 88 ? 14.378 6.042 -3.025 1.00 86.12 88 ILE A N 1
ATOM 639 C CA . ILE A 1 88 ? 13.138 6.719 -2.641 1.00 86.12 88 ILE A CA 1
ATOM 640 C C . ILE A 1 88 ? 13.434 8.164 -2.230 1.00 86.12 88 ILE A C 1
ATOM 642 O O . ILE A 1 88 ? 12.663 9.064 -2.565 1.00 86.12 88 ILE A O 1
ATOM 646 N N . SER A 1 89 ? 14.534 8.398 -1.507 1.00 83.69 89 SER A N 1
ATOM 647 C CA . SER A 1 89 ? 14.968 9.736 -1.097 1.00 83.69 89 SER A CA 1
ATOM 648 C C . SER A 1 89 ? 16.484 9.802 -0.932 1.00 83.69 89 SER A C 1
ATOM 650 O O . SER A 1 89 ? 17.028 9.275 0.039 1.00 83.69 89 SER A O 1
ATOM 652 N N . ALA A 1 90 ? 17.143 10.538 -1.832 1.00 77.50 90 ALA A N 1
ATOM 653 C CA . ALA A 1 90 ? 18.588 10.765 -1.787 1.00 77.50 90 ALA A CA 1
ATOM 654 C C . ALA A 1 90 ? 19.020 11.499 -0.506 1.00 77.50 90 ALA A C 1
ATOM 656 O O . ALA A 1 90 ? 20.045 11.181 0.078 1.00 77.50 90 ALA A O 1
ATOM 657 N N . ARG A 1 91 ? 18.185 12.415 0.011 1.00 79.75 91 ARG A N 1
ATOM 658 C CA . ARG A 1 91 ? 18.496 13.216 1.211 1.00 79.75 91 ARG A CA 1
ATOM 659 C C . ARG A 1 91 ? 18.806 12.375 2.455 1.00 79.75 91 ARG A C 1
ATOM 661 O O . ARG A 1 91 ? 19.505 12.844 3.345 1.00 79.75 91 ARG A O 1
ATOM 668 N N . CYS A 1 92 ? 18.226 11.185 2.556 1.00 79.31 92 CYS A N 1
ATOM 669 C CA . CYS A 1 92 ? 18.374 10.311 3.718 1.00 79.31 92 CYS A CA 1
ATOM 670 C C . CYS A 1 92 ? 18.810 8.896 3.335 1.00 79.31 92 CYS A C 1
ATOM 672 O O . CYS A 1 92 ? 18.592 7.978 4.119 1.00 79.31 92 CYS A O 1
ATOM 674 N N . ASN A 1 93 ? 19.384 8.720 2.137 1.00 80.44 93 ASN A N 1
ATOM 675 C CA . ASN A 1 93 ? 19.810 7.419 1.612 1.00 80.44 93 ASN A CA 1
ATOM 676 C C . ASN A 1 93 ? 18.730 6.334 1.730 1.00 80.44 93 ASN A C 1
ATOM 678 O O . ASN A 1 93 ? 19.013 5.160 1.959 1.00 80.44 93 ASN A O 1
ATOM 682 N N . TRP A 1 94 ? 17.465 6.736 1.603 1.00 87.81 94 TRP A N 1
ATOM 683 C CA . TRP A 1 94 ? 16.358 5.812 1.737 1.00 87.81 94 TRP A CA 1
ATOM 684 C C . TRP A 1 94 ? 16.158 5.074 0.422 1.00 87.81 94 TRP A C 1
ATOM 686 O O . TRP A 1 94 ? 15.738 5.671 -0.576 1.00 87.81 94 TRP A O 1
ATOM 696 N N . THR A 1 95 ? 16.430 3.775 0.446 1.00 89.44 95 THR A N 1
ATOM 697 C CA . THR A 1 95 ? 16.174 2.863 -0.666 1.00 89.44 95 THR A CA 1
ATOM 698 C C . THR A 1 95 ? 15.004 1.952 -0.342 1.00 89.44 95 THR A C 1
ATOM 700 O O . THR A 1 95 ? 14.712 1.677 0.821 1.00 89.44 95 THR A O 1
ATOM 703 N N . GLY A 1 96 ? 14.303 1.488 -1.366 1.00 91.69 96 GLY A N 1
ATOM 704 C CA . GLY A 1 96 ? 13.235 0.512 -1.203 1.00 91.69 96 GLY A CA 1
ATOM 705 C C . GLY A 1 96 ? 12.818 -0.091 -2.533 1.00 91.69 96 GLY A C 1
ATOM 706 O O . GLY A 1 96 ? 13.297 0.359 -3.574 1.00 91.69 96 GLY A O 1
ATOM 707 N N . PRO A 1 97 ? 11.936 -1.099 -2.515 1.00 93.00 97 PRO A N 1
ATOM 708 C CA . PRO A 1 97 ? 11.490 -1.748 -3.738 1.00 93.00 97 PRO A CA 1
ATOM 709 C C . PRO A 1 97 ? 10.798 -0.746 -4.663 1.00 93.00 97 PRO A C 1
ATOM 711 O O . PRO A 1 97 ? 10.096 0.165 -4.202 1.00 93.00 97 PRO A O 1
ATOM 714 N N . LEU A 1 98 ? 10.931 -0.946 -5.975 1.00 91.38 98 LEU A N 1
ATOM 715 C CA . LEU A 1 98 ? 10.274 -0.118 -6.987 1.00 91.38 98 LEU A CA 1
ATOM 716 C C . LEU A 1 98 ? 8.767 0.031 -6.727 1.00 91.38 98 LEU A C 1
ATOM 718 O O . LEU A 1 98 ? 8.232 1.139 -6.803 1.00 91.38 98 LEU A O 1
ATOM 722 N N . LEU A 1 99 ? 8.099 -1.044 -6.291 1.00 93.38 99 LEU A N 1
ATOM 723 C CA . LEU A 1 99 ? 6.696 -1.014 -5.868 1.00 93.38 99 LEU A CA 1
ATOM 724 C C . LEU A 1 99 ? 6.411 0.083 -4.829 1.00 93.38 99 LEU A C 1
ATOM 726 O O . LEU A 1 99 ? 5.454 0.846 -4.981 1.00 93.38 99 LEU A O 1
ATOM 730 N N . LEU A 1 100 ? 7.244 0.204 -3.792 1.00 93.19 100 LEU A N 1
ATOM 731 C CA . LEU A 1 100 ? 7.067 1.215 -2.751 1.00 93.19 100 LEU A CA 1
ATOM 732 C C . LEU A 1 100 ? 7.201 2.627 -3.333 1.00 93.19 100 LEU A C 1
ATOM 734 O O . LEU A 1 100 ? 6.406 3.511 -2.995 1.00 93.19 100 LEU A O 1
ATOM 738 N N . LYS A 1 101 ? 8.147 2.847 -4.252 1.00 91.81 101 LYS A N 1
ATOM 739 C CA . LYS A 1 101 ? 8.292 4.137 -4.941 1.00 91.81 101 LYS A CA 1
ATOM 740 C C . LYS A 1 101 ? 7.049 4.480 -5.765 1.00 91.81 101 LYS A C 1
ATOM 742 O O . LYS A 1 101 ? 6.551 5.603 -5.656 1.00 91.81 101 LYS A O 1
ATOM 747 N N . LEU A 1 102 ? 6.481 3.518 -6.499 1.00 92.25 102 LEU A N 1
ATOM 748 C CA . LEU A 1 102 ? 5.229 3.704 -7.250 1.00 92.25 102 LEU A CA 1
ATOM 749 C C . LEU A 1 102 ? 4.058 4.068 -6.333 1.00 92.25 102 LEU A C 1
ATOM 751 O O . LEU A 1 102 ? 3.317 5.018 -6.608 1.00 92.25 102 LEU A O 1
ATOM 755 N N . ILE A 1 103 ? 3.920 3.362 -5.209 1.00 92.75 103 ILE A N 1
ATOM 756 C CA . ILE A 1 103 ? 2.878 3.617 -4.210 1.00 92.75 103 ILE A CA 1
ATOM 757 C C . ILE A 1 103 ? 3.010 5.034 -3.643 1.00 92.75 103 ILE A C 1
ATOM 759 O O . ILE A 1 103 ? 2.026 5.779 -3.596 1.00 92.75 103 ILE A O 1
ATOM 763 N N . ARG A 1 104 ? 4.226 5.449 -3.267 1.00 90.50 104 ARG A N 1
ATOM 764 C CA . ARG A 1 104 ? 4.501 6.796 -2.742 1.00 90.50 104 ARG A CA 1
ATOM 765 C C . ARG A 1 104 ? 4.245 7.890 -3.774 1.00 90.50 104 ARG A C 1
ATOM 767 O O . ARG A 1 104 ? 3.678 8.929 -3.434 1.00 90.50 104 ARG A O 1
ATOM 774 N N . ALA A 1 105 ? 4.590 7.634 -5.034 1.00 89.38 105 ALA A N 1
ATOM 775 C CA . ALA A 1 105 ? 4.316 8.517 -6.164 1.00 89.38 105 ALA A CA 1
ATOM 776 C C . ALA A 1 105 ? 2.839 8.498 -6.615 1.00 89.38 105 ALA A C 1
ATOM 778 O O . ALA A 1 105 ? 2.472 9.204 -7.556 1.00 89.38 105 ALA A O 1
ATOM 779 N N . ARG A 1 106 ? 1.972 7.720 -5.944 1.00 89.69 106 ARG A N 1
ATOM 780 C CA . ARG A 1 106 ? 0.545 7.537 -6.266 1.00 89.69 106 ARG A CA 1
ATOM 781 C C . ARG A 1 106 ? 0.305 7.024 -7.692 1.00 89.69 106 ARG A C 1
ATOM 783 O O . ARG A 1 106 ? -0.719 7.330 -8.305 1.00 89.69 106 ARG A O 1
ATOM 790 N N . ARG A 1 107 ? 1.232 6.217 -8.207 1.00 90.56 107 ARG A N 1
ATOM 791 C CA . ARG A 1 107 ? 1.155 5.533 -9.505 1.00 90.56 107 ARG A CA 1
ATOM 792 C C . ARG A 1 107 ? 0.347 4.245 -9.375 1.00 90.56 107 ARG A C 1
ATOM 794 O O . ARG A 1 107 ? 0.890 3.149 -9.384 1.00 90.56 107 ARG A O 1
ATOM 801 N N . ARG A 1 108 ? -0.963 4.395 -9.133 1.00 88.38 108 ARG A N 1
ATOM 802 C CA . ARG A 1 108 ? -1.857 3.268 -8.803 1.00 88.38 108 ARG A CA 1
ATOM 803 C C . ARG A 1 108 ? -1.945 2.246 -9.925 1.00 88.38 108 ARG A C 1
ATOM 805 O O . ARG A 1 108 ? -1.774 1.065 -9.664 1.00 88.38 108 ARG A O 1
ATOM 812 N N . TRP A 1 109 ? -2.192 2.711 -11.148 1.00 88.62 109 TRP A N 1
ATOM 813 C CA . TRP A 1 109 ? -2.307 1.835 -12.311 1.00 88.62 109 TRP A CA 1
ATOM 814 C C . TRP A 1 109 ? -0.999 1.079 -12.555 1.00 88.62 109 TRP A C 1
ATOM 816 O O . TRP A 1 109 ? -1.015 -0.130 -12.752 1.00 88.62 109 TRP A O 1
ATOM 826 N N . GLU A 1 110 ? 0.138 1.767 -12.450 1.00 90.31 110 GLU A N 1
ATOM 827 C CA . GLU A 1 110 ? 1.452 1.150 -12.606 1.00 90.31 110 GLU A CA 1
ATOM 828 C C . GLU A 1 110 ? 1.759 0.142 -11.498 1.00 90.31 110 GLU A C 1
ATOM 830 O O . GLU A 1 110 ? 2.204 -0.960 -11.797 1.00 90.31 110 GLU A O 1
ATOM 835 N N . ALA A 1 111 ? 1.468 0.469 -10.236 1.00 91.25 111 ALA A N 1
ATOM 836 C CA . ALA A 1 111 ? 1.642 -0.460 -9.122 1.00 91.25 111 ALA A CA 1
ATOM 837 C C . ALA A 1 111 ? 0.751 -1.706 -9.274 1.00 91.25 111 ALA A C 1
ATOM 839 O O . ALA A 1 111 ? 1.212 -2.823 -9.061 1.00 91.25 111 ALA A O 1
ATOM 840 N N . GLU A 1 112 ? -0.511 -1.542 -9.681 1.00 89.38 112 GLU A N 1
ATOM 841 C CA . GLU A 1 112 ? -1.426 -2.661 -9.944 1.00 89.38 112 GLU A CA 1
ATOM 842 C C . GLU A 1 112 ? -0.975 -3.523 -11.121 1.00 89.38 112 GLU A C 1
ATOM 844 O O . GLU A 1 112 ? -1.094 -4.751 -11.079 1.00 89.38 112 GLU A O 1
ATOM 849 N N . MET A 1 113 ? -0.442 -2.894 -12.164 1.00 86.31 113 MET A N 1
ATOM 850 C CA . MET A 1 113 ? 0.123 -3.590 -13.308 1.00 86.31 113 MET A CA 1
ATOM 851 C C . MET A 1 113 ? 1.364 -4.394 -12.901 1.00 86.31 113 MET A C 1
ATOM 853 O O . MET A 1 113 ? 1.429 -5.577 -13.231 1.00 86.31 113 MET A O 1
ATOM 857 N N . SER A 1 114 ? 2.285 -3.813 -12.123 1.00 87.44 114 SER A N 1
ATOM 858 C CA . SER A 1 114 ? 3.445 -4.525 -11.564 1.00 87.44 114 SER A CA 1
ATOM 859 C C . SER A 1 114 ? 3.025 -5.690 -10.666 1.00 87.44 114 SER A C 1
ATOM 861 O O . SER A 1 114 ? 3.541 -6.788 -10.812 1.00 87.44 114 SER A O 1
ATOM 863 N N . LEU A 1 115 ? 2.025 -5.512 -9.799 1.00 89.38 115 LEU A N 1
ATOM 864 C CA . LEU A 1 115 ? 1.484 -6.602 -8.972 1.00 89.38 115 LEU A CA 1
ATOM 865 C C . LEU A 1 115 ? 0.812 -7.708 -9.803 1.00 89.38 115 LEU A C 1
ATOM 867 O O . LEU A 1 115 ? 0.674 -8.839 -9.341 1.00 89.38 115 LEU A O 1
ATOM 871 N N . SER A 1 116 ? 0.354 -7.392 -11.015 1.00 86.44 116 SER A N 1
ATOM 872 C CA . SER A 1 116 ? -0.307 -8.344 -11.912 1.00 86.44 116 SER A CA 1
ATOM 873 C C . SER A 1 116 ? 0.652 -9.177 -12.750 1.00 86.44 116 SER A C 1
ATOM 875 O O . SER A 1 116 ? 0.208 -10.176 -13.307 1.00 86.44 116 SER A O 1
ATOM 877 N N . SER A 1 117 ? 1.939 -8.828 -12.806 1.00 78.75 117 SER A N 1
ATOM 878 C CA . SER A 1 117 ? 2.938 -9.663 -13.478 1.00 78.75 117 SER A CA 1
ATOM 879 C C . SER A 1 117 ? 3.237 -10.954 -12.707 1.00 78.75 117 SER A C 1
ATOM 881 O O . SER A 1 117 ? 3.716 -11.902 -13.314 1.00 78.75 117 SER A O 1
ATOM 883 N N . GLY A 1 118 ? 2.958 -11.011 -11.396 1.00 71.88 118 GLY A N 1
ATOM 884 C CA . GLY A 1 118 ? 3.121 -12.204 -10.551 1.00 71.88 118 GLY A CA 1
ATOM 885 C C . GLY A 1 118 ? 4.558 -12.529 -10.124 1.00 71.88 118 GLY A C 1
ATOM 886 O O . GLY A 1 118 ? 4.745 -13.412 -9.296 1.00 71.88 118 GLY A O 1
ATOM 887 N N . HIS A 1 119 ? 5.554 -11.803 -10.636 1.00 73.75 119 HIS A N 1
ATOM 888 C CA . HIS A 1 119 ? 6.983 -12.045 -10.379 1.00 73.75 119 HIS A CA 1
ATOM 889 C C . HIS A 1 119 ? 7.570 -11.143 -9.284 1.00 73.75 119 HIS A C 1
ATOM 891 O O . HIS A 1 119 ? 8.773 -11.143 -9.079 1.00 73.75 119 HIS A O 1
ATOM 897 N N . LEU A 1 120 ? 6.731 -10.343 -8.628 1.00 87.19 120 LEU A N 1
ATOM 898 C CA . LEU A 1 120 ? 7.154 -9.283 -7.721 1.00 87.19 120 LEU A CA 1
ATOM 899 C C . LEU A 1 120 ? 7.196 -9.776 -6.269 1.00 87.19 120 LEU A C 1
ATOM 901 O O . LEU A 1 120 ? 6.196 -10.297 -5.762 1.00 87.19 120 LEU A O 1
ATOM 905 N N . ASN A 1 121 ? 8.294 -9.524 -5.563 1.00 91.69 121 ASN A N 1
ATOM 906 C CA . ASN A 1 121 ? 8.396 -9.728 -4.125 1.00 91.69 121 ASN A CA 1
ATOM 907 C C . ASN A 1 121 ? 7.631 -8.636 -3.353 1.00 91.69 121 ASN A C 1
ATOM 909 O O . ASN A 1 121 ? 8.167 -7.603 -2.950 1.00 91.69 121 ASN A O 1
ATOM 913 N N . ILE A 1 122 ? 6.344 -8.889 -3.110 1.00 93.62 122 ILE A N 1
ATOM 914 C CA . ILE A 1 122 ? 5.419 -7.954 -2.443 1.00 93.62 122 ILE A CA 1
ATOM 915 C C . ILE A 1 122 ? 5.889 -7.556 -1.031 1.00 93.62 122 ILE A C 1
ATOM 917 O O . ILE A 1 122 ? 5.640 -6.428 -0.591 1.00 93.62 122 ILE A O 1
ATOM 921 N N . ASP A 1 123 ? 6.582 -8.462 -0.339 1.00 94.75 123 ASP A N 1
ATOM 922 C CA . ASP A 1 123 ? 7.041 -8.282 1.042 1.00 94.75 123 ASP A CA 1
ATOM 923 C C . ASP A 1 123 ? 8.494 -7.791 1.135 1.00 94.75 123 ASP A C 1
ATOM 925 O O . ASP A 1 123 ? 9.071 -7.762 2.227 1.00 94.75 123 ASP A O 1
ATOM 929 N N . GLN A 1 124 ? 9.100 -7.375 0.017 1.00 94.62 124 GLN A N 1
ATOM 930 C CA . GLN A 1 124 ? 10.427 -6.772 0.033 1.00 94.62 124 GLN A CA 1
ATOM 931 C C . GLN A 1 124 ? 10.436 -5.532 0.934 1.00 94.62 124 GLN A C 1
ATOM 933 O O . GLN A 1 124 ? 9.556 -4.663 0.874 1.00 94.62 124 GLN A O 1
ATOM 938 N N . ARG A 1 125 ? 11.442 -5.475 1.806 1.00 94.69 125 ARG A N 1
ATOM 939 C CA . ARG A 1 125 ? 11.616 -4.406 2.786 1.00 94.69 125 ARG A CA 1
ATOM 940 C C . ARG A 1 125 ? 12.494 -3.302 2.220 1.00 94.69 125 ARG A C 1
ATOM 942 O O . ARG A 1 125 ? 13.429 -3.552 1.464 1.00 94.69 125 ARG A O 1
ATOM 949 N N . ASP A 1 126 ? 12.173 -2.078 2.603 1.00 92.94 126 ASP A N 1
ATOM 950 C CA . ASP A 1 126 ? 13.011 -0.916 2.359 1.00 92.94 126 ASP A CA 1
ATOM 951 C C . ASP A 1 126 ? 14.222 -0.882 3.314 1.00 92.94 126 ASP A C 1
ATOM 953 O O . ASP A 1 126 ? 14.367 -1.732 4.197 1.00 92.94 126 ASP A O 1
ATOM 957 N N . SER A 1 127 ? 15.102 0.109 3.159 1.00 90.75 127 SER A N 1
ATOM 958 C CA . SER A 1 127 ? 16.295 0.270 4.004 1.00 90.75 127 SER A CA 1
ATOM 959 C C . SER A 1 127 ? 15.992 0.550 5.483 1.00 90.75 127 SER A C 1
ATOM 961 O O . SER A 1 127 ? 16.905 0.528 6.302 1.00 90.75 127 SER A O 1
ATOM 963 N N . HIS A 1 128 ? 14.732 0.819 5.835 1.00 90.06 128 HIS A N 1
ATOM 964 C CA . HIS A 1 128 ? 14.258 0.999 7.209 1.00 90.06 128 HIS A CA 1
ATOM 965 C C . HIS A 1 128 ? 13.505 -0.238 7.729 1.00 90.06 128 HIS A C 1
ATOM 967 O O . HIS A 1 128 ? 12.943 -0.201 8.822 1.00 90.06 128 HIS A O 1
ATOM 973 N N . GLY A 1 129 ? 13.469 -1.332 6.962 1.00 92.19 129 GLY A N 1
ATOM 974 C CA . GLY A 1 129 ? 12.784 -2.568 7.328 1.00 92.19 129 GLY A CA 1
ATOM 975 C C . GLY A 1 129 ? 11.274 -2.565 7.067 1.00 92.19 129 GLY A C 1
ATOM 976 O O . GLY A 1 129 ? 10.609 -3.544 7.405 1.00 92.19 129 GLY A O 1
ATOM 977 N N . ALA A 1 130 ? 10.716 -1.516 6.456 1.00 92.62 130 ALA A N 1
ATOM 978 C CA . ALA A 1 130 ? 9.289 -1.412 6.176 1.00 92.62 130 ALA A CA 1
ATOM 979 C C . ALA A 1 130 ? 8.940 -2.013 4.807 1.00 92.62 130 ALA A C 1
ATOM 981 O O . ALA A 1 130 ? 9.615 -1.764 3.810 1.00 92.62 130 ALA A O 1
ATOM 982 N N . THR A 1 131 ? 7.846 -2.773 4.733 1.00 95.62 131 THR A N 1
ATOM 983 C CA . THR A 1 131 ? 7.308 -3.252 3.451 1.00 95.62 131 THR A CA 1
ATOM 984 C C . THR A 1 131 ? 6.431 -2.188 2.790 1.00 95.62 131 THR A C 1
ATOM 986 O O . THR A 1 131 ? 6.011 -1.198 3.408 1.00 95.62 131 THR A O 1
ATOM 989 N N . SER A 1 132 ? 6.071 -2.427 1.527 1.00 95.50 132 SER A N 1
ATOM 990 C CA . SER A 1 132 ? 5.037 -1.644 0.839 1.00 95.50 132 SER A CA 1
ATOM 991 C C . SER A 1 132 ? 3.717 -1.621 1.622 1.00 95.50 132 SER A C 1
ATOM 993 O O . SER A 1 132 ? 3.080 -0.567 1.728 1.00 95.50 132 SER A O 1
ATOM 995 N N . LEU A 1 133 ? 3.330 -2.749 2.234 1.00 96.62 133 LEU A N 1
ATOM 996 C CA . LEU A 1 133 ? 2.126 -2.827 3.059 1.00 96.62 133 LEU A CA 1
ATOM 997 C C . LEU A 1 133 ? 2.255 -1.950 4.311 1.00 96.62 133 LEU A C 1
ATOM 999 O O . LEU A 1 133 ? 1.370 -1.123 4.540 1.00 96.62 133 LEU A O 1
ATOM 1003 N N . THR A 1 134 ? 3.364 -2.040 5.056 1.00 95.12 134 THR A N 1
ATOM 1004 C CA . THR A 1 134 ? 3.635 -1.205 6.244 1.00 95.12 134 THR A CA 1
ATOM 1005 C C . THR A 1 134 ? 3.429 0.282 5.949 1.00 95.12 134 THR A C 1
ATOM 1007 O O . THR A 1 134 ? 2.743 0.986 6.692 1.00 95.12 134 THR A O 1
ATOM 1010 N N . TRP A 1 135 ? 3.933 0.758 4.808 1.00 93.88 135 TRP A N 1
ATOM 1011 C CA . TRP A 1 135 ? 3.736 2.141 4.373 1.00 93.88 135 TRP A CA 1
ATOM 1012 C C . TRP A 1 135 ? 2.277 2.481 4.068 1.00 93.88 135 TRP A C 1
ATOM 1014 O O . TRP A 1 135 ? 1.781 3.533 4.488 1.00 93.88 135 TRP A O 1
ATOM 1024 N N . THR A 1 136 ? 1.562 1.610 3.352 1.00 95.75 136 THR A N 1
ATOM 1025 C CA . THR A 1 136 ? 0.141 1.839 3.032 1.00 95.75 136 THR A CA 1
ATOM 1026 C C . THR A 1 136 ? -0.773 1.797 4.259 1.00 95.75 136 THR A C 1
ATOM 1028 O O . THR A 1 136 ? -1.816 2.455 4.249 1.00 95.75 136 THR A O 1
ATOM 1031 N N . LEU A 1 137 ? -0.354 1.113 5.328 1.00 96.19 137 LEU A N 1
ATOM 1032 C CA . LEU A 1 137 ? -1.033 1.053 6.625 1.00 96.19 137 LEU A CA 1
ATOM 1033 C C . LEU A 1 137 ? -0.700 2.239 7.552 1.00 96.19 137 LEU A C 1
ATOM 1035 O O . LEU A 1 137 ? -1.271 2.351 8.639 1.00 96.19 137 LEU A O 1
ATOM 1039 N N . SER A 1 138 ? 0.149 3.180 7.124 1.00 93.69 138 SER A N 1
ATOM 1040 C CA . SER A 1 138 ? 0.376 4.426 7.862 1.00 93.69 138 SER A CA 1
ATOM 1041 C C . SER A 1 138 ? -0.920 5.234 7.999 1.00 93.69 138 SER A C 1
ATOM 1043 O O . SER A 1 138 ? -1.505 5.707 7.023 1.00 93.69 138 SER A O 1
ATOM 1045 N N . THR A 1 139 ? -1.340 5.477 9.234 1.00 90.75 139 THR A N 1
ATOM 1046 C CA . THR A 1 139 ? -2.584 6.185 9.574 1.00 90.75 139 THR A CA 1
ATOM 1047 C C . THR A 1 139 ? -2.550 7.688 9.271 1.00 90.75 139 THR A C 1
ATOM 1049 O O . THR A 1 139 ? -3.611 8.311 9.153 1.00 90.75 139 THR A O 1
ATOM 1052 N N . CYS A 1 140 ? -1.360 8.248 9.033 1.00 87.81 140 CYS A N 1
ATOM 1053 C CA . CYS A 1 140 ? -1.158 9.631 8.594 1.00 87.81 140 CYS A CA 1
ATOM 1054 C C . CYS A 1 140 ? -1.115 9.750 7.062 1.00 87.81 140 CYS A C 1
ATOM 1056 O O . CYS A 1 140 ? -1.826 10.559 6.456 1.00 87.81 140 CYS A O 1
ATOM 1058 N N . HIS A 1 141 ? -0.287 8.932 6.405 1.00 84.31 141 HIS A N 1
ATOM 1059 C CA . HIS A 1 141 ? 0.090 9.144 5.001 1.00 84.31 141 HIS A CA 1
ATOM 1060 C C . HIS A 1 141 ? -0.248 7.979 4.067 1.00 84.31 141 HIS A C 1
ATOM 1062 O O . HIS A 1 141 ? -0.252 8.190 2.857 1.00 84.31 141 HIS A O 1
ATOM 1068 N N . GLY A 1 142 ? -0.633 6.818 4.596 1.00 88.12 142 GLY A N 1
ATOM 1069 C CA . GLY A 1 142 ? -0.889 5.591 3.837 1.00 88.12 142 GLY A CA 1
ATOM 1070 C C . GLY A 1 142 ? -2.066 5.666 2.860 1.00 88.12 142 GLY A C 1
ATOM 1071 O O . GLY A 1 142 ? -2.835 6.629 2.853 1.00 88.12 142 GLY A O 1
ATOM 1072 N N . ASP A 1 143 ? -2.223 4.660 2.007 1.00 91.44 143 ASP A N 1
ATOM 1073 C CA . ASP A 1 143 ? -3.336 4.558 1.057 1.00 91.44 143 ASP A CA 1
ATOM 1074 C C . ASP A 1 143 ? -4.138 3.280 1.361 1.00 91.44 143 ASP A C 1
ATOM 1076 O O . ASP A 1 143 ? -3.698 2.193 0.984 1.00 91.44 143 ASP A O 1
ATOM 1080 N N . PRO A 1 144 ? -5.308 3.382 2.031 1.00 92.94 144 PRO A N 1
ATOM 1081 C CA . PRO A 1 144 ? -6.122 2.217 2.381 1.00 92.94 144 PRO A CA 1
ATOM 1082 C C . PRO A 1 144 ? -6.551 1.390 1.163 1.00 92.94 144 PRO A C 1
ATOM 1084 O O . PRO A 1 144 ? -6.741 0.182 1.276 1.00 92.94 144 PRO A O 1
ATOM 1087 N N . PHE A 1 145 ? -6.710 2.025 -0.003 1.00 92.00 145 PHE A N 1
ATOM 1088 C CA . PHE A 1 145 ? -7.074 1.313 -1.224 1.00 92.00 145 PHE A CA 1
ATOM 1089 C C . PHE A 1 145 ? -5.921 0.423 -1.690 1.00 92.00 145 PHE A C 1
ATOM 1091 O O . PHE A 1 145 ? -6.104 -0.774 -1.899 1.00 92.00 145 PHE A O 1
ATOM 1098 N N . THR A 1 146 ? -4.713 0.984 -1.761 1.00 93.81 146 THR A N 1
ATOM 1099 C CA . THR A 1 146 ? -3.507 0.220 -2.087 1.00 93.81 146 THR A CA 1
ATOM 1100 C C . THR A 1 146 ? -3.239 -0.866 -1.047 1.00 93.81 146 THR A C 1
ATOM 1102 O O . THR A 1 146 ? -2.923 -1.985 -1.434 1.00 93.81 146 THR A O 1
ATOM 1105 N N . ALA A 1 147 ? -3.442 -0.588 0.247 1.00 95.81 147 ALA A N 1
ATOM 1106 C CA . ALA A 1 147 ? -3.339 -1.597 1.304 1.00 95.81 147 ALA A CA 1
ATOM 1107 C C . ALA A 1 147 ? -4.279 -2.785 1.041 1.00 95.81 147 ALA A C 1
ATOM 1109 O O . ALA A 1 147 ? -3.855 -3.934 1.095 1.00 95.81 147 ALA A O 1
ATOM 1110 N N . SER A 1 148 ? -5.540 -2.518 0.678 1.00 95.50 148 SER A N 1
ATOM 1111 C CA . SER A 1 148 ? -6.504 -3.565 0.318 1.00 95.50 148 SER A CA 1
ATOM 1112 C C . SER A 1 148 ? -6.057 -4.376 -0.902 1.00 95.50 148 SER A C 1
ATOM 1114 O O . SER A 1 148 ? -6.228 -5.594 -0.931 1.00 95.50 148 SER A O 1
ATOM 1116 N N . THR A 1 149 ? -5.468 -3.732 -1.911 1.00 93.81 149 T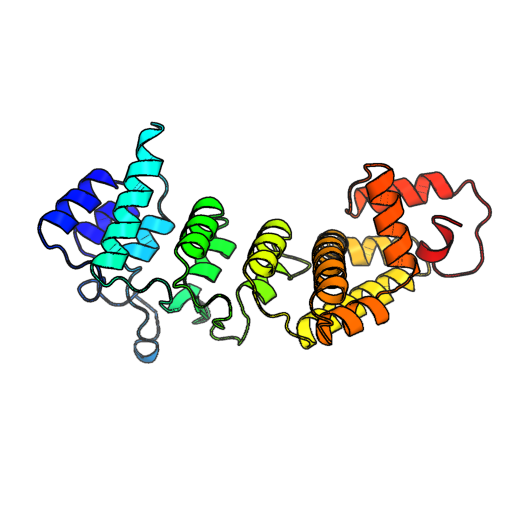HR A N 1
ATOM 1117 C CA . THR A 1 149 ? -4.909 -4.438 -3.070 1.00 93.81 149 THR A CA 1
ATOM 1118 C C . THR A 1 149 ? -3.717 -5.310 -2.680 1.00 93.81 149 THR A C 1
ATOM 1120 O O . THR A 1 149 ? -3.696 -6.470 -3.072 1.00 93.81 149 THR A O 1
ATOM 1123 N N . LEU A 1 150 ? -2.780 -4.814 -1.867 1.00 95.50 150 LEU A N 1
ATOM 1124 C CA . LEU A 1 150 ? -1.629 -5.594 -1.397 1.00 95.50 150 LEU A CA 1
ATOM 1125 C C . LEU A 1 150 ? -2.062 -6.818 -0.576 1.00 95.50 150 LEU A C 1
ATOM 1127 O O . LEU A 1 150 ? -1.618 -7.926 -0.862 1.00 95.50 150 LEU A O 1
ATOM 1131 N N . LEU A 1 151 ? -2.991 -6.646 0.369 1.00 95.19 151 LEU A N 1
ATOM 1132 C CA . LEU A 1 151 ? -3.532 -7.748 1.175 1.00 95.19 151 LEU A CA 1
ATOM 1133 C C . LEU A 1 151 ? -4.216 -8.814 0.308 1.00 95.19 151 LEU A C 1
ATOM 1135 O O . LEU A 1 151 ? -3.964 -10.003 0.466 1.00 95.19 151 LEU A O 1
ATOM 1139 N N . ARG A 1 152 ? -5.026 -8.406 -0.682 1.00 92.19 152 ARG A N 1
ATOM 1140 C CA . ARG A 1 152 ? -5.650 -9.345 -1.639 1.00 92.19 152 ARG A CA 1
ATOM 1141 C C . ARG A 1 152 ? -4.637 -10.091 -2.509 1.00 92.19 152 ARG A C 1
ATOM 1143 O O . ARG A 1 152 ? -4.971 -11.142 -3.046 1.00 92.19 152 ARG A O 1
ATOM 1150 N N . ARG A 1 153 ? -3.432 -9.544 -2.678 1.00 91.69 153 ARG A N 1
ATOM 1151 C CA . ARG A 1 153 ? -2.322 -10.176 -3.404 1.00 91.69 153 ARG A CA 1
ATOM 1152 C C . ARG A 1 153 ? -1.398 -10.989 -2.489 1.00 91.69 153 ARG A C 1
ATOM 1154 O O . ARG A 1 153 ? -0.401 -11.503 -2.976 1.00 91.69 153 ARG A O 1
ATOM 1161 N N . GLY A 1 154 ? -1.741 -11.142 -1.208 1.00 91.56 154 GLY A N 1
ATOM 1162 C CA . GLY A 1 154 ? -1.008 -11.986 -0.265 1.00 91.56 154 GLY A CA 1
ATOM 1163 C C . GLY A 1 154 ? 0.132 -11.288 0.475 1.00 91.56 154 GLY A C 1
ATOM 1164 O O . GLY A 1 154 ? 0.993 -11.979 1.008 1.00 91.56 154 GLY A O 1
ATOM 1165 N N . ALA A 1 155 ? 0.152 -9.950 0.521 1.00 94.38 155 ALA A N 1
ATOM 1166 C CA . ALA A 1 155 ? 1.109 -9.220 1.354 1.00 94.38 155 ALA A CA 1
ATOM 1167 C C . ALA A 1 155 ? 0.971 -9.629 2.827 1.00 94.38 155 ALA A C 1
ATOM 1169 O O . ALA A 1 155 ? -0.136 -9.620 3.376 1.00 94.38 155 ALA A O 1
ATOM 1170 N N . LYS A 1 156 ? 2.091 -9.946 3.478 1.00 93.06 156 LYS A N 1
ATOM 1171 C CA . LYS A 1 156 ? 2.094 -10.409 4.867 1.00 93.06 156 LYS A CA 1
ATOM 1172 C C . LYS A 1 156 ? 1.905 -9.251 5.832 1.00 93.06 156 LYS A C 1
ATOM 1174 O O . LYS A 1 156 ? 2.553 -8.209 5.729 1.00 93.06 156 LYS A O 1
ATOM 1179 N N . MET A 1 157 ? 1.034 -9.460 6.814 1.00 92.06 157 MET A N 1
ATOM 1180 C CA . MET A 1 157 ? 0.829 -8.502 7.892 1.00 92.06 157 MET A CA 1
ATOM 1181 C C . MET A 1 157 ? 1.944 -8.614 8.928 1.00 92.06 157 MET A C 1
ATOM 1183 O O . MET A 1 157 ? 2.263 -9.700 9.405 1.00 92.06 157 MET A O 1
ATOM 1187 N N . ASP A 1 158 ? 2.501 -7.467 9.295 1.00 91.44 158 ASP A N 1
ATOM 1188 C CA . ASP A 1 158 ? 3.480 -7.352 10.367 1.00 91.44 158 ASP A CA 1
ATOM 1189 C C . ASP A 1 158 ? 2.760 -7.145 11.713 1.00 91.44 158 ASP A C 1
ATOM 1191 O O . ASP A 1 158 ? 1.950 -6.221 11.858 1.00 91.44 158 ASP A O 1
ATOM 1195 N N . GLU A 1 159 ? 3.026 -8.012 12.696 1.00 91.00 159 GLU A N 1
ATOM 1196 C CA . GLU A 1 159 ? 2.369 -7.959 14.008 1.00 91.00 159 GLU A CA 1
ATOM 1197 C C . GLU A 1 159 ? 2.639 -6.648 14.765 1.00 91.00 159 GLU A C 1
ATOM 1199 O O . GLU A 1 159 ? 1.748 -6.161 15.464 1.00 91.00 159 GLU A O 1
ATOM 1204 N N . GLU A 1 160 ? 3.815 -6.034 14.608 1.00 92.31 160 GLU A N 1
ATOM 1205 C CA . GLU A 1 160 ? 4.160 -4.767 15.266 1.00 92.31 160 GLU A CA 1
ATOM 1206 C C . GLU A 1 160 ? 3.317 -3.614 14.705 1.00 92.31 160 GLU A C 1
ATOM 1208 O O . GLU A 1 160 ? 2.782 -2.774 15.445 1.00 92.31 160 GLU A O 1
ATOM 1213 N N . VAL A 1 161 ? 3.121 -3.610 13.384 1.00 93.69 161 VAL A N 1
ATOM 1214 C CA . VAL A 1 161 ? 2.258 -2.638 12.699 1.00 93.69 161 VAL A CA 1
ATOM 1215 C C . VAL A 1 161 ? 0.807 -2.810 13.145 1.00 93.69 161 VAL A C 1
ATOM 1217 O O . VAL A 1 161 ? 0.139 -1.824 13.476 1.00 93.69 161 VAL A O 1
ATOM 1220 N N . LEU A 1 162 ? 0.319 -4.053 13.209 1.00 95.19 162 LEU A N 1
ATOM 1221 C CA . LEU A 1 162 ? -1.028 -4.349 13.700 1.00 95.19 162 LEU A CA 1
ATOM 1222 C C . LEU A 1 162 ? -1.201 -3.922 15.163 1.00 95.19 162 LEU A C 1
ATOM 1224 O O . LEU A 1 162 ? -2.191 -3.264 15.489 1.00 95.19 162 LEU A O 1
ATOM 1228 N N . GLY A 1 163 ? -0.231 -4.222 16.030 1.00 95.81 163 GLY A N 1
ATOM 1229 C CA . GLY A 1 163 ? -0.229 -3.813 17.435 1.00 95.81 163 GLY A CA 1
ATOM 1230 C C . GLY A 1 163 ? -0.271 -2.293 17.602 1.00 95.81 163 GLY A C 1
ATOM 1231 O O . GLY A 1 163 ? -1.063 -1.771 18.388 1.00 95.81 163 GLY A O 1
ATOM 1232 N N . THR A 1 164 ? 0.494 -1.564 16.787 1.00 96.19 164 THR A N 1
ATOM 1233 C CA . THR A 1 164 ? 0.474 -0.094 16.751 1.00 96.19 164 THR A CA 1
ATOM 1234 C C . THR A 1 164 ? -0.907 0.447 16.374 1.00 96.19 164 THR A C 1
ATOM 1236 O O . THR A 1 164 ? -1.398 1.397 16.992 1.00 96.19 164 THR A O 1
ATOM 1239 N N . ILE A 1 165 ? -1.567 -0.153 15.379 1.00 96.75 165 ILE A N 1
ATOM 1240 C CA . ILE A 1 165 ? -2.921 0.239 14.964 1.00 96.75 165 ILE A CA 1
ATOM 1241 C C . ILE A 1 165 ? -3.927 -0.057 16.078 1.00 96.75 165 ILE A C 1
ATOM 1243 O O . ILE A 1 165 ? -4.697 0.834 16.437 1.00 96.75 165 ILE A O 1
ATOM 1247 N N . ILE A 1 166 ? -3.886 -1.250 16.675 1.00 97.19 166 ILE A N 1
ATOM 1248 C CA . ILE A 1 166 ? -4.740 -1.614 17.814 1.00 97.19 166 ILE A CA 1
ATOM 1249 C C . ILE A 1 166 ? -4.555 -0.627 18.970 1.00 97.19 166 ILE A C 1
ATOM 1251 O O . ILE A 1 166 ? -5.545 -0.108 19.480 1.00 97.19 166 ILE A O 1
ATOM 1255 N N . GLY A 1 167 ? -3.318 -0.268 19.323 1.00 97.25 167 GLY A N 1
ATOM 1256 C CA . GLY A 1 167 ? -3.044 0.722 20.368 1.00 97.25 167 GLY A CA 1
ATOM 1257 C C . GLY A 1 167 ? -3.687 2.086 20.086 1.00 97.25 167 GLY A C 1
ATOM 1258 O O . GLY A 1 167 ? -4.242 2.719 20.987 1.00 97.25 167 GLY A O 1
ATOM 1259 N N . LYS A 1 168 ? -3.694 2.534 18.824 1.00 96.81 168 LYS A N 1
ATOM 1260 C CA . LYS A 1 168 ? -4.401 3.764 18.420 1.00 96.81 168 LYS A CA 1
ATOM 1261 C C . LYS A 1 168 ? -5.922 3.621 18.529 1.00 96.81 168 LYS A C 1
ATOM 1263 O O . LYS A 1 168 ? -6.582 4.572 18.940 1.00 96.81 168 LYS A O 1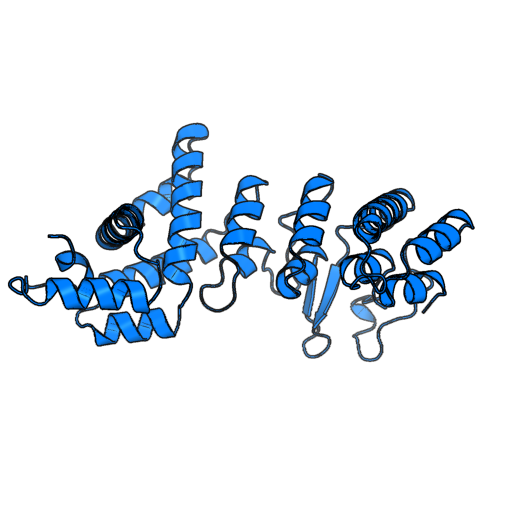
ATOM 1268 N N . LEU A 1 169 ? -6.478 2.457 18.191 1.00 97.19 169 LEU A N 1
ATOM 1269 C CA . LEU A 1 169 ? -7.917 2.183 18.289 1.00 97.19 169 LEU A CA 1
ATOM 1270 C C . LEU A 1 169 ? -8.386 2.080 19.743 1.00 97.19 169 LEU A C 1
ATOM 1272 O O . LEU A 1 169 ? -9.454 2.594 20.054 1.00 97.19 169 LEU A O 1
ATOM 1276 N N . VAL A 1 170 ? -7.592 1.483 20.636 1.00 96.38 170 VAL A N 1
ATOM 1277 C CA . VAL A 1 170 ? -7.869 1.450 22.083 1.00 96.38 170 VAL A CA 1
ATOM 1278 C C . VAL A 1 170 ? -7.919 2.873 22.635 1.00 96.38 170 VAL A C 1
ATOM 1280 O O . VAL A 1 170 ? -8.908 3.266 23.242 1.00 96.38 170 VAL A O 1
ATOM 1283 N N . ARG A 1 171 ? -6.927 3.711 22.307 1.00 95.81 171 ARG A N 1
ATOM 1284 C CA . ARG A 1 171 ? -6.936 5.133 22.698 1.00 95.81 171 ARG A CA 1
ATOM 1285 C C . ARG A 1 171 ? -8.146 5.900 22.162 1.00 95.81 171 ARG A C 1
ATOM 1287 O O . ARG A 1 171 ? -8.616 6.821 22.823 1.00 95.81 171 ARG A O 1
ATOM 1294 N N . LEU A 1 172 ? -8.627 5.555 20.965 1.00 95.25 172 LEU A N 1
ATOM 1295 C CA . LEU A 1 172 ? -9.859 6.121 20.415 1.00 95.25 172 LEU A CA 1
ATOM 1296 C C . LEU A 1 172 ? -11.092 5.638 21.186 1.00 95.25 172 LEU A C 1
ATOM 1298 O O . LEU A 1 172 ? -11.978 6.436 21.478 1.00 95.25 172 LEU A O 1
ATOM 1302 N N . ALA A 1 173 ? -11.142 4.344 21.503 1.00 93.25 173 ALA A N 1
ATOM 1303 C CA . ALA A 1 173 ? -12.234 3.712 22.230 1.00 93.25 173 ALA A CA 1
ATOM 1304 C C . ALA A 1 173 ? -12.378 4.272 23.649 1.00 93.25 173 ALA A C 1
ATOM 1306 O O . ALA A 1 173 ? -13.506 4.473 24.086 1.00 93.25 173 ALA A O 1
ATOM 1307 N N . ASP A 1 174 ? -11.258 4.566 24.313 1.00 93.25 174 ASP A N 1
ATOM 1308 C CA . ASP A 1 174 ? -11.188 5.041 25.701 1.00 93.25 174 ASP A CA 1
ATOM 1309 C C . ASP A 1 174 ? -11.320 6.566 25.845 1.00 93.25 174 ASP A C 1
ATOM 1311 O O . ASP A 1 174 ? -11.283 7.100 26.959 1.00 93.25 174 ASP A O 1
ATOM 1315 N N . ALA A 1 175 ? -11.472 7.298 24.737 1.00 92.56 175 ALA A N 1
ATOM 1316 C CA . ALA A 1 175 ? -11.618 8.748 24.767 1.00 92.56 175 ALA A CA 1
ATOM 1317 C C . ALA A 1 175 ? -12.862 9.158 25.579 1.00 92.56 175 ALA A C 1
ATOM 1319 O O . ALA A 1 175 ? -13.985 8.734 25.295 1.00 92.56 175 ALA A O 1
ATOM 1320 N N . ARG A 1 176 ? -12.654 10.002 26.598 1.00 88.38 176 ARG A N 1
ATOM 1321 C CA . ARG A 1 176 ? -13.699 10.436 27.547 1.00 88.38 176 ARG A CA 1
ATOM 1322 C C . ARG A 1 176 ? -14.439 11.702 27.131 1.00 88.38 176 ARG A C 1
ATOM 1324 O O . ARG A 1 176 ? -15.466 12.027 27.717 1.00 88.38 176 ARG A O 1
ATOM 1331 N N . ASP A 1 177 ? -13.941 12.399 26.119 1.00 88.31 177 ASP A N 1
ATOM 1332 C CA . ASP A 1 177 ? -14.545 13.620 25.607 1.00 88.31 177 ASP A CA 1
ATOM 1333 C C . ASP A 1 177 ? -14.401 13.724 24.078 1.00 88.31 177 ASP A C 1
ATOM 1335 O O . ASP A 1 177 ? -13.573 13.056 23.446 1.00 88.31 177 ASP A O 1
ATOM 1339 N N . ASP A 1 178 ? -15.240 14.575 23.479 1.00 89.12 178 ASP A N 1
ATOM 1340 C CA . ASP A 1 178 ? -15.250 14.826 22.035 1.00 89.12 178 ASP A CA 1
ATOM 1341 C C . ASP A 1 178 ? -13.891 15.350 21.542 1.00 89.12 178 ASP A C 1
ATOM 1343 O O . ASP A 1 178 ? -13.503 15.096 20.401 1.00 89.12 178 ASP A O 1
ATOM 1347 N N . TRP A 1 179 ? -13.158 16.087 22.384 1.00 89.56 179 TRP A N 1
ATOM 1348 C CA . TRP A 1 179 ? -11.870 16.668 22.022 1.00 89.56 179 TRP A CA 1
ATOM 1349 C C . TRP A 1 179 ? -10.790 15.596 21.856 1.00 89.56 179 TRP A C 1
ATOM 1351 O O . TRP A 1 179 ? -10.033 15.649 20.888 1.00 89.56 179 TRP A O 1
ATOM 1361 N N . GLY A 1 180 ? -10.750 14.586 22.723 1.00 92.31 180 GLY A N 1
ATOM 1362 C CA . GLY A 1 180 ? -9.855 13.438 22.628 1.00 92.31 180 GLY A CA 1
ATOM 1363 C C . GLY A 1 180 ? -10.075 12.660 21.333 1.00 92.31 180 GLY A C 1
ATOM 1364 O O . GLY A 1 180 ? -9.115 12.378 20.611 1.00 92.31 180 GLY A O 1
ATOM 1365 N N . VAL A 1 181 ? -11.341 12.415 20.979 1.00 92.31 181 VAL A N 1
ATOM 1366 C CA . VAL A 1 181 ? -11.728 11.798 19.698 1.00 92.31 181 VAL A CA 1
ATOM 1367 C C . VAL A 1 181 ? -11.256 12.655 18.522 1.00 92.31 181 VAL A C 1
ATOM 1369 O O . VAL A 1 181 ? -10.588 12.170 17.605 1.00 92.31 181 VAL A O 1
ATOM 1372 N N . VAL A 1 182 ? -11.566 13.953 18.553 1.00 92.81 182 VAL A N 1
ATOM 1373 C CA . VAL A 1 182 ? -11.219 14.903 17.492 1.00 92.81 182 VAL A CA 1
ATOM 1374 C C . VAL A 1 182 ? -9.710 15.030 17.312 1.00 92.81 182 VAL A C 1
ATOM 1376 O O . VAL A 1 182 ? -9.232 15.011 16.177 1.00 92.81 182 VAL A O 1
ATOM 1379 N N . SER A 1 183 ? -8.959 15.160 18.400 1.00 94.69 183 SER A N 1
ATOM 1380 C CA . SER A 1 183 ? -7.506 15.312 18.399 1.00 94.69 183 SER A CA 1
ATOM 1381 C C . SER A 1 183 ? -6.833 14.075 17.806 1.00 94.69 183 SER A C 1
ATOM 1383 O O . SER A 1 183 ? -6.021 14.194 16.884 1.00 94.69 183 SER A O 1
ATOM 1385 N N . LEU A 1 184 ? -7.245 12.878 18.239 1.00 95.19 184 LEU A N 1
ATOM 1386 C CA . LEU A 1 184 ? -6.701 11.629 17.717 1.00 95.19 184 LEU A CA 1
ATOM 1387 C C . LEU A 1 184 ? -7.005 11.457 16.224 1.00 95.19 184 LEU A C 1
ATOM 1389 O O . LEU A 1 184 ? -6.089 11.214 15.447 1.00 95.19 184 LEU A O 1
ATOM 1393 N N . LEU A 1 185 ? -8.253 11.661 15.793 1.00 95.38 185 LEU A N 1
ATOM 1394 C CA . LEU A 1 185 ? -8.629 11.547 14.377 1.00 95.38 185 LEU A CA 1
ATOM 1395 C C . LEU A 1 185 ? -8.060 12.674 13.503 1.00 95.38 185 LEU A C 1
ATOM 1397 O O . LEU A 1 185 ? -8.019 12.542 12.284 1.00 95.38 185 LEU A O 1
ATOM 1401 N N . THR A 1 186 ? -7.618 13.783 14.100 1.00 94.44 186 THR A N 1
ATOM 1402 C CA . THR A 1 186 ? -6.867 14.824 13.379 1.00 94.44 186 THR A CA 1
ATOM 1403 C C . THR A 1 186 ? -5.430 14.374 13.125 1.00 94.44 186 THR A C 1
ATOM 1405 O O . THR A 1 186 ? -4.919 14.570 12.027 1.00 94.44 186 THR A O 1
ATOM 1408 N N . ARG A 1 187 ? -4.789 13.742 14.117 1.00 94.81 187 ARG A N 1
ATOM 1409 C CA . ARG A 1 187 ? -3.435 13.181 13.983 1.00 94.81 187 ARG A CA 1
ATOM 1410 C C . ARG A 1 187 ? -3.411 11.928 13.110 1.00 94.81 187 ARG A C 1
ATOM 1412 O O . ARG A 1 187 ? -2.438 11.703 12.406 1.00 94.81 187 ARG A O 1
ATOM 1419 N N . GLU A 1 188 ? -4.488 11.149 13.144 1.00 95.81 188 GLU A N 1
ATOM 1420 C CA . GLU A 1 188 ? -4.609 9.837 12.507 1.00 95.81 188 GLU A CA 1
ATOM 1421 C C . GLU A 1 188 ? -5.810 9.795 11.538 1.00 95.81 188 GLU A C 1
ATOM 1423 O O . GLU A 1 188 ? -6.749 9.013 11.722 1.00 95.81 188 GLU A O 1
ATOM 1428 N N . PRO A 1 189 ? -5.819 10.636 10.485 1.00 94.88 189 PRO A N 1
ATOM 1429 C CA . PRO A 1 189 ? -6.995 10.870 9.643 1.00 94.88 189 PRO A CA 1
ATOM 1430 C C . PRO A 1 189 ? -7.491 9.630 8.893 1.00 94.88 189 PRO A C 1
ATOM 1432 O O . PRO A 1 189 ? -8.644 9.593 8.460 1.00 94.88 189 PRO A O 1
ATOM 1435 N N . LYS A 1 190 ? -6.633 8.620 8.711 1.00 95.69 190 LYS A N 1
ATOM 1436 C CA . LYS A 1 190 ? -6.958 7.390 7.978 1.00 95.69 190 LYS A CA 1
ATOM 1437 C C . LYS A 1 190 ? -7.182 6.187 8.889 1.00 95.69 190 LYS A C 1
ATOM 1439 O O . LYS A 1 190 ? -7.489 5.120 8.367 1.00 95.69 190 LYS A O 1
ATOM 1444 N N . LEU A 1 191 ? -7.087 6.348 10.214 1.00 96.94 191 LEU A N 1
ATOM 1445 C CA . LEU A 1 191 ? -7.164 5.250 11.186 1.00 96.94 191 LEU A CA 1
ATOM 1446 C C . LEU A 1 191 ? -8.374 4.341 10.961 1.00 96.94 191 LEU A C 1
ATOM 1448 O O . LEU A 1 191 ? -8.209 3.137 10.801 1.00 96.94 191 LEU A O 1
ATOM 1452 N N . LEU A 1 192 ? -9.575 4.915 10.870 1.00 96.88 192 LEU A N 1
ATOM 1453 C CA . LEU A 1 192 ? -10.807 4.137 10.714 1.00 96.88 192 LEU A CA 1
ATOM 1454 C C . LEU A 1 192 ? -10.909 3.443 9.350 1.00 96.88 192 LEU A C 1
ATOM 1456 O O . LEU A 1 192 ? -11.415 2.328 9.265 1.00 96.88 192 LEU A O 1
ATOM 1460 N N . ARG A 1 193 ? -10.398 4.066 8.280 1.00 96.81 193 ARG A N 1
ATOM 1461 C CA . ARG A 1 193 ? -10.374 3.453 6.941 1.00 96.81 193 ARG A CA 1
ATOM 1462 C C . ARG A 1 193 ? -9.384 2.296 6.868 1.00 96.81 193 ARG A C 1
ATOM 1464 O O . ARG A 1 193 ? -9.697 1.282 6.259 1.00 96.81 193 ARG A O 1
ATOM 1471 N N . ILE A 1 194 ? -8.212 2.453 7.480 1.00 97.12 194 ILE A N 1
ATOM 1472 C CA . ILE A 1 194 ? -7.194 1.400 7.559 1.00 97.12 194 ILE A CA 1
ATOM 1473 C C . ILE A 1 194 ? -7.701 0.251 8.423 1.00 97.12 194 ILE A C 1
ATOM 1475 O O . ILE A 1 194 ? -7.631 -0.897 7.999 1.00 97.12 194 ILE A O 1
ATOM 1479 N N . PHE A 1 195 ? -8.294 0.561 9.577 1.00 97.50 195 PHE A N 1
ATOM 1480 C CA . PHE A 1 195 ? -8.953 -0.435 10.409 1.00 97.50 195 PHE A CA 1
ATOM 1481 C C . PHE A 1 195 ? -10.026 -1.200 9.633 1.00 97.50 195 PHE A C 1
ATOM 1483 O O . PHE A 1 195 ? -10.023 -2.419 9.672 1.00 97.50 195 PHE A O 1
ATOM 1490 N N . HIS A 1 196 ? -10.892 -0.522 8.876 1.00 97.19 196 HIS A N 1
ATOM 1491 C CA . HIS A 1 196 ? -11.908 -1.198 8.068 1.00 97.19 196 HIS A CA 1
ATOM 1492 C C . HIS A 1 196 ? -11.303 -2.157 7.027 1.00 97.19 196 HIS A C 1
ATOM 1494 O O . HIS A 1 196 ? -11.796 -3.273 6.870 1.00 97.19 196 HIS A O 1
ATOM 1500 N N . VAL A 1 197 ? -10.225 -1.753 6.345 1.00 97.00 197 VAL A N 1
ATOM 1501 C CA . VAL A 1 197 ? -9.514 -2.609 5.377 1.00 97.00 197 VAL A CA 1
ATOM 1502 C C . VAL A 1 197 ? -8.921 -3.841 6.059 1.00 97.00 197 VAL A C 1
ATOM 1504 O O . VAL A 1 197 ? -9.143 -4.955 5.591 1.00 97.00 197 VAL A O 1
ATOM 1507 N N . LEU A 1 198 ? -8.217 -3.647 7.178 1.00 96.94 198 LEU A N 1
ATOM 1508 C CA . LEU A 1 198 ? -7.623 -4.737 7.951 1.00 96.94 198 LEU A CA 1
ATOM 1509 C C . LEU A 1 198 ? -8.690 -5.669 8.514 1.00 96.94 198 LEU A C 1
ATOM 1511 O O . LEU A 1 198 ? -8.605 -6.872 8.325 1.00 96.94 198 LEU A O 1
ATOM 1515 N N . TYR A 1 199 ? -9.724 -5.123 9.150 1.00 96.69 199 TYR A N 1
ATOM 1516 C CA . TYR A 1 199 ? -10.799 -5.906 9.747 1.00 96.69 199 TYR A CA 1
ATOM 1517 C C . TYR A 1 199 ? -11.510 -6.763 8.698 1.00 96.69 199 TYR A C 1
ATOM 1519 O O . TYR A 1 199 ? -11.708 -7.952 8.919 1.00 96.69 199 TYR A O 1
ATOM 1527 N N . SER A 1 200 ? -11.820 -6.193 7.529 1.00 95.56 200 SER A N 1
ATOM 1528 C CA . SER A 1 200 ? -12.451 -6.930 6.426 1.00 95.56 200 SER A CA 1
ATOM 1529 C C . SER A 1 200 ? -11.559 -8.056 5.900 1.00 95.56 200 SER A C 1
ATOM 1531 O O . SER A 1 200 ? -12.039 -9.164 5.669 1.00 95.56 200 SER A O 1
ATOM 1533 N N . HIS A 1 201 ? -10.260 -7.791 5.728 1.00 95.31 201 HIS A N 1
ATOM 1534 C CA . HIS A 1 201 ? -9.308 -8.805 5.280 1.00 95.31 201 HIS A CA 1
ATOM 1535 C C . HIS A 1 201 ? -9.119 -9.912 6.325 1.00 95.31 201 HIS A C 1
ATOM 1537 O O . HIS A 1 201 ? -9.260 -11.084 5.993 1.00 95.31 201 HIS A O 1
ATOM 1543 N N . CYS A 1 202 ? -8.885 -9.554 7.589 1.00 94.94 202 CYS A N 1
ATOM 1544 C CA . CYS A 1 202 ? -8.712 -10.509 8.679 1.00 94.94 202 CYS A CA 1
ATOM 1545 C C . CYS A 1 202 ? -9.969 -11.351 8.906 1.00 94.94 202 CYS A C 1
ATOM 1547 O O . CYS A 1 202 ? -9.859 -12.543 9.161 1.00 94.94 202 CYS A O 1
ATOM 1549 N N . PHE A 1 203 ? -11.162 -10.762 8.789 1.00 94.44 203 PHE A N 1
ATOM 1550 C CA . PHE A 1 203 ? -12.421 -11.502 8.874 1.00 94.44 203 PHE A CA 1
ATOM 1551 C C . PHE A 1 203 ? -12.519 -12.570 7.779 1.00 94.44 203 PHE A C 1
ATOM 1553 O O . PHE A 1 203 ? -12.884 -13.715 8.054 1.00 94.44 203 PHE A O 1
ATOM 1560 N N . TRP A 1 204 ? -12.149 -12.214 6.546 1.00 92.88 204 TRP A N 1
ATOM 1561 C CA . TRP A 1 204 ? -12.143 -13.145 5.423 1.00 92.88 204 TRP A CA 1
ATOM 1562 C C . TRP A 1 204 ? -11.080 -14.242 5.571 1.00 92.88 204 TRP A C 1
ATOM 1564 O O . TRP A 1 204 ? -11.396 -15.418 5.397 1.00 92.88 204 TRP A O 1
ATOM 1574 N N . GLU A 1 205 ? -9.848 -13.888 5.947 1.00 91.19 205 GLU A N 1
ATOM 1575 C CA . GLU A 1 205 ? -8.766 -14.861 6.147 1.00 91.19 205 GLU A CA 1
ATOM 1576 C C . GLU A 1 205 ? -9.045 -15.802 7.320 1.00 91.19 205 GLU A C 1
ATOM 1578 O O . GLU A 1 205 ? -8.976 -17.016 7.153 1.00 91.19 205 GLU A O 1
ATOM 1583 N N . ALA A 1 206 ? -9.466 -15.286 8.478 1.00 90.56 206 ALA A N 1
ATOM 1584 C CA . ALA A 1 206 ? -9.800 -16.122 9.632 1.00 90.56 206 ALA A CA 1
ATOM 1585 C C . ALA A 1 206 ? -10.907 -17.142 9.308 1.00 90.56 206 ALA A C 1
ATOM 1587 O O . ALA A 1 206 ? -10.857 -18.274 9.782 1.00 90.56 206 ALA A O 1
ATOM 1588 N N . SER A 1 207 ? -11.866 -16.770 8.452 1.00 89.56 207 SER A N 1
ATOM 1589 C CA . SER A 1 207 ? -12.945 -17.663 8.010 1.00 89.56 207 SER A CA 1
ATOM 1590 C C . SER A 1 207 ? -12.483 -18.754 7.037 1.00 89.56 207 SER A C 1
ATOM 1592 O O . SER A 1 207 ? -13.141 -19.785 6.923 1.00 89.56 207 SER A O 1
ATOM 1594 N N . ARG A 1 208 ? -11.387 -18.528 6.302 1.00 89.12 208 ARG A N 1
ATOM 1595 C CA . ARG A 1 208 ? -10.929 -19.406 5.214 1.00 89.12 208 ARG A CA 1
ATOM 1596 C C . ARG A 1 208 ? -9.749 -20.289 5.610 1.00 89.12 208 ARG A C 1
ATOM 1598 O O . ARG A 1 208 ? -9.731 -21.466 5.269 1.00 89.12 208 ARG A O 1
ATOM 1605 N N . SER A 1 209 ? -8.746 -19.702 6.254 1.00 81.56 209 SER A N 1
ATOM 1606 C CA . SER A 1 209 ? -7.430 -20.308 6.484 1.00 81.56 209 SER A CA 1
ATOM 1607 C C . SER A 1 209 ? -7.123 -20.534 7.965 1.00 81.56 209 SER A C 1
ATOM 1609 O O . SER A 1 209 ? -6.165 -21.234 8.281 1.00 81.56 209 SER A O 1
ATOM 1611 N N . GLY A 1 210 ? -7.925 -19.968 8.876 1.00 81.31 210 GLY A N 1
ATOM 1612 C CA . GLY A 1 210 ? -7.643 -20.016 10.312 1.00 81.31 210 GLY A CA 1
ATOM 1613 C C . GLY A 1 210 ? -6.367 -19.260 10.691 1.00 81.31 210 GLY A C 1
ATOM 1614 O O . GLY A 1 210 ? -5.733 -19.597 11.689 1.00 81.31 210 GLY A O 1
ATOM 1615 N N . ASP A 1 211 ? -5.971 -18.263 9.889 1.00 88.6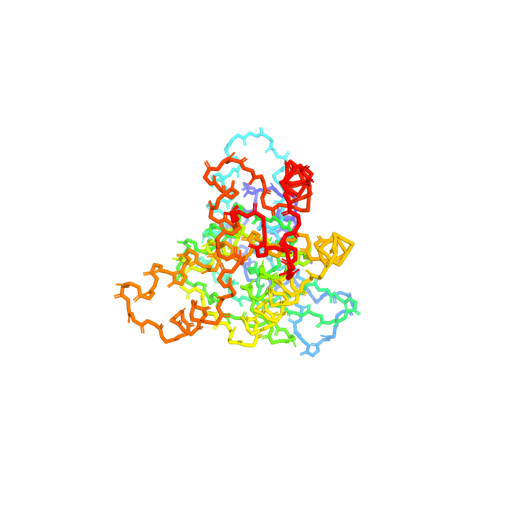9 211 ASP A N 1
ATOM 1616 C CA . ASP A 1 211 ? -4.756 -17.482 10.111 1.00 88.69 211 ASP A CA 1
ATOM 1617 C C . ASP A 1 211 ? -4.721 -16.905 11.541 1.00 88.69 211 ASP A C 1
ATOM 1619 O O . ASP A 1 211 ? -5.641 -16.210 12.000 1.00 88.69 211 ASP A O 1
ATOM 1623 N N . ALA A 1 212 ? -3.652 -17.233 12.271 1.00 90.69 212 ALA A N 1
ATOM 1624 C CA . ALA A 1 212 ? -3.507 -16.882 13.679 1.00 90.69 212 ALA A CA 1
ATOM 1625 C C . ALA A 1 212 ? -3.342 -15.369 13.889 1.00 90.69 212 ALA A C 1
ATOM 1627 O O . ALA A 1 212 ? -3.855 -14.828 14.873 1.00 90.69 212 ALA A O 1
ATOM 1628 N N . VAL A 1 213 ? -2.672 -14.677 12.962 1.00 91.50 213 VAL A N 1
ATOM 1629 C CA . VAL A 1 213 ? -2.459 -13.225 13.014 1.00 91.50 213 VAL A CA 1
ATOM 1630 C C . VAL A 1 213 ? -3.786 -12.508 12.780 1.00 91.50 213 VAL A C 1
ATOM 1632 O O . VAL A 1 213 ? -4.161 -11.628 13.560 1.00 91.50 213 VAL A O 1
ATOM 1635 N N . ALA A 1 214 ? -4.544 -12.934 11.768 1.00 92.56 214 ALA A N 1
ATOM 1636 C CA . ALA A 1 214 ? -5.881 -12.424 11.484 1.00 92.56 214 ALA A CA 1
ATOM 1637 C C . ALA A 1 214 ? -6.827 -12.632 12.677 1.00 92.56 214 ALA A C 1
ATOM 1639 O O . ALA A 1 214 ? -7.497 -11.696 13.118 1.00 92.56 214 ALA A O 1
ATOM 1640 N N . THR A 1 215 ? -6.829 -13.835 13.254 1.00 93.44 215 THR A N 1
ATOM 1641 C CA . THR A 1 215 ? -7.657 -14.173 14.420 1.00 93.44 215 THR A CA 1
ATOM 1642 C C . THR A 1 215 ? -7.305 -13.307 15.630 1.00 93.44 215 THR A C 1
ATOM 1644 O O . THR A 1 215 ? -8.195 -12.721 16.253 1.00 93.44 215 THR A O 1
ATOM 1647 N N . ARG A 1 216 ? -6.011 -13.152 15.935 1.00 94.75 216 ARG A N 1
ATOM 1648 C CA . ARG A 1 216 ? -5.528 -12.302 17.035 1.00 94.75 216 ARG A CA 1
ATOM 1649 C C . ARG A 1 216 ? -5.911 -10.836 16.824 1.00 94.75 216 ARG A C 1
ATOM 1651 O O . ARG A 1 216 ? -6.345 -10.177 1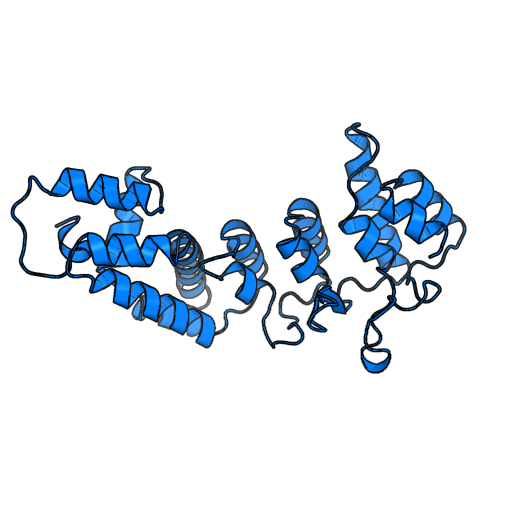7.767 1.00 94.75 216 ARG A O 1
ATOM 1658 N N . PHE A 1 217 ? -5.806 -10.326 15.596 1.00 95.56 217 PHE A N 1
ATOM 1659 C CA . PHE A 1 217 ? -6.220 -8.960 15.271 1.00 95.56 217 PHE A CA 1
ATOM 1660 C C . PHE A 1 217 ? -7.715 -8.731 15.534 1.00 95.56 217 PHE A C 1
ATOM 1662 O O . PHE A 1 217 ? -8.090 -7.727 16.146 1.00 95.56 217 PHE A O 1
ATOM 1669 N N . LEU A 1 218 ? -8.575 -9.668 15.120 1.00 95.12 218 LEU A N 1
ATOM 1670 C CA . LEU A 1 218 ? -10.019 -9.588 15.358 1.00 95.12 218 LEU A CA 1
ATOM 1671 C C . LEU A 1 218 ? -10.356 -9.639 16.853 1.00 95.12 218 LEU A C 1
ATOM 1673 O O . LEU A 1 218 ? -11.180 -8.853 17.316 1.00 95.12 218 LEU A O 1
ATOM 1677 N N . GLN A 1 219 ? -9.699 -10.521 17.611 1.00 94.25 219 GLN A N 1
ATOM 1678 C CA . GLN A 1 219 ? -9.897 -10.653 19.060 1.00 94.25 219 GLN A CA 1
ATOM 1679 C C . GLN A 1 219 ? -9.473 -9.394 19.827 1.00 94.25 219 GLN A C 1
ATOM 1681 O O . GLN A 1 219 ? -10.169 -8.973 20.749 1.00 94.25 219 GLN A O 1
ATOM 1686 N N . ASN A 1 220 ? -8.369 -8.766 19.416 1.00 96.00 220 ASN A N 1
ATOM 1687 C CA . ASN A 1 220 ? -7.828 -7.570 20.063 1.00 96.00 220 ASN A CA 1
ATOM 1688 C C . ASN A 1 220 ? -8.506 -6.265 19.609 1.00 96.00 220 ASN A C 1
ATOM 1690 O O . ASN A 1 220 ? -8.228 -5.197 20.156 1.00 96.00 220 ASN A O 1
ATOM 1694 N N . SER A 1 221 ? -9.388 -6.320 18.606 1.00 96.12 221 SER A N 1
ATOM 1695 C CA . SER A 1 221 ? -10.086 -5.142 18.089 1.00 96.12 221 SER A CA 1
ATOM 1696 C C . SER A 1 221 ? -11.130 -4.621 19.094 1.00 96.12 221 SER A C 1
ATOM 1698 O O . SER A 1 221 ? -12.017 -5.379 19.501 1.00 96.12 221 SER A O 1
ATOM 1700 N N . PRO A 1 222 ? -11.108 -3.324 19.474 1.00 95.81 222 PRO A N 1
ATOM 1701 C CA . PRO A 1 222 ? -12.070 -2.785 20.434 1.00 95.81 222 PRO A CA 1
ATOM 1702 C C . PRO A 1 222 ? -13.515 -2.887 19.926 1.00 95.81 222 PRO A C 1
ATOM 1704 O O . PRO A 1 222 ? -13.861 -2.327 18.883 1.00 95.81 222 PRO A O 1
ATOM 1707 N N . ARG A 1 223 ? -14.393 -3.554 20.689 1.00 93.94 223 ARG A N 1
ATOM 1708 C CA . ARG A 1 223 ? -15.793 -3.811 20.288 1.00 93.94 223 ARG A CA 1
ATOM 1709 C C . ARG A 1 223 ? -16.584 -2.537 19.982 1.00 93.94 223 ARG A C 1
ATOM 1711 O O . ARG A 1 223 ? -17.383 -2.523 19.049 1.00 93.94 223 ARG A O 1
ATOM 1718 N N . SER A 1 224 ? -16.349 -1.462 20.735 1.00 92.44 224 SER A N 1
ATOM 1719 C CA . SER A 1 224 ? -16.982 -0.156 20.505 1.00 92.44 224 SER A CA 1
ATOM 1720 C C . SER A 1 224 ? -16.603 0.432 19.142 1.00 92.44 224 SER A C 1
ATOM 1722 O O . SER A 1 224 ? -17.460 0.973 18.447 1.00 92.44 224 SER A O 1
ATOM 1724 N N . ILE A 1 225 ? -15.348 0.258 18.718 1.00 95.12 225 ILE A N 1
ATOM 1725 C CA . ILE A 1 225 ? -14.857 0.706 17.413 1.00 95.12 225 ILE A CA 1
ATOM 1726 C C . ILE A 1 225 ? -15.426 -0.156 16.288 1.00 95.12 225 ILE A C 1
ATOM 1728 O O . ILE A 1 225 ? -15.883 0.394 15.288 1.00 95.12 225 ILE A O 1
ATOM 1732 N N . VAL A 1 226 ? -15.458 -1.483 16.462 1.00 95.44 226 VAL A N 1
ATOM 1733 C CA . VAL A 1 226 ? -16.091 -2.408 15.503 1.00 95.44 226 VAL A CA 1
ATOM 1734 C C . VAL A 1 226 ? -17.550 -2.004 15.268 1.00 95.44 226 VAL A C 1
ATOM 1736 O O . VAL A 1 226 ? -17.961 -1.819 14.121 1.00 95.44 226 VAL A O 1
ATOM 1739 N N . ARG A 1 227 ? -18.318 -1.795 16.347 1.00 93.25 227 ARG A N 1
ATOM 1740 C CA . ARG A 1 227 ? -19.722 -1.362 16.276 1.00 93.25 227 ARG A CA 1
ATOM 1741 C C . ARG A 1 227 ? -19.859 -0.008 15.587 1.00 93.25 227 ARG A C 1
ATOM 1743 O O . ARG A 1 227 ? -20.658 0.116 14.665 1.00 93.25 227 ARG A O 1
ATOM 1750 N N . MET A 1 228 ? -19.056 0.980 15.988 1.00 93.69 228 MET A N 1
ATOM 1751 C CA . MET A 1 228 ? -19.076 2.316 15.388 1.00 93.69 228 MET A CA 1
ATOM 1752 C C . MET A 1 228 ? -18.832 2.263 13.880 1.00 93.69 228 MET A C 1
ATOM 1754 O O . MET A 1 228 ? -19.603 2.832 13.115 1.00 93.69 228 MET A O 1
ATOM 1758 N N . VAL A 1 229 ? -17.772 1.582 13.442 1.00 95.31 229 VAL A N 1
ATOM 1759 C CA . VAL A 1 229 ? -17.418 1.492 12.019 1.00 95.31 229 VAL A CA 1
ATOM 1760 C C . VAL A 1 229 ? -18.508 0.766 11.233 1.00 95.31 229 VAL A C 1
ATOM 1762 O O . VAL A 1 229 ? -18.872 1.224 10.153 1.00 95.31 229 VAL A O 1
ATOM 1765 N N . THR A 1 230 ? -19.078 -0.301 11.795 1.00 94.06 230 THR A N 1
ATOM 1766 C CA . THR A 1 230 ? -20.173 -1.059 11.171 1.00 94.06 230 THR A CA 1
ATOM 1767 C C . THR A 1 230 ? -21.419 -0.194 10.971 1.00 94.06 230 THR A C 1
ATOM 1769 O O . THR A 1 230 ? -21.937 -0.118 9.858 1.00 94.06 230 THR A O 1
ATOM 1772 N N . GLU A 1 231 ? -21.873 0.514 12.009 1.00 92.62 231 GLU A N 1
ATOM 1773 C CA . GLU A 1 231 ? -23.054 1.383 11.913 1.00 92.62 231 GLU A CA 1
ATOM 1774 C C . GLU A 1 231 ? -22.807 2.583 10.992 1.00 92.62 231 GLU A C 1
ATOM 1776 O O . GLU A 1 231 ? -23.654 2.923 10.167 1.00 92.62 231 GLU A O 1
ATOM 1781 N N . MET A 1 232 ? -21.621 3.194 11.051 1.00 94.00 232 MET A N 1
ATOM 1782 C CA . MET A 1 232 ? -21.262 4.271 10.127 1.00 94.00 232 MET A CA 1
ATOM 1783 C C . MET A 1 232 ? -21.334 3.809 8.668 1.00 94.00 232 MET A C 1
ATOM 1785 O O . MET A 1 232 ? -21.920 4.506 7.845 1.00 94.00 232 MET A O 1
ATOM 1789 N N . LEU A 1 233 ? -20.794 2.630 8.346 1.00 94.12 233 LEU A N 1
ATOM 1790 C CA . LEU A 1 233 ? -20.846 2.079 6.989 1.00 94.12 233 LEU A CA 1
ATOM 1791 C C . LEU A 1 233 ? -22.277 1.753 6.552 1.00 94.12 233 LEU A C 1
ATOM 1793 O O . LEU A 1 233 ? -22.661 2.107 5.438 1.00 94.12 233 LEU A O 1
ATOM 1797 N N . LYS A 1 234 ? -23.084 1.155 7.435 1.00 93.19 234 LYS A N 1
ATOM 1798 C CA . LYS A 1 234 ? -24.503 0.852 7.190 1.00 93.19 234 LYS A CA 1
ATOM 1799 C C . LYS A 1 234 ? -25.318 2.103 6.853 1.00 93.19 234 LYS A C 1
ATOM 1801 O O . LYS A 1 234 ? -26.204 2.051 6.006 1.00 93.19 234 LYS A O 1
ATOM 1806 N N . HIS A 1 235 ? -24.995 3.230 7.483 1.00 91.12 235 HIS A N 1
ATOM 1807 C CA . HIS A 1 235 ? -25.652 4.517 7.258 1.00 91.12 235 HIS A CA 1
ATOM 1808 C C . HIS A 1 235 ? -24.972 5.390 6.186 1.00 91.12 235 HIS A C 1
ATOM 1810 O O . HIS A 1 235 ? -25.331 6.557 6.034 1.00 91.12 235 HIS A O 1
ATOM 1816 N N . GLY A 1 236 ? -23.985 4.868 5.446 1.00 92.12 236 GLY A N 1
ATOM 1817 C CA . GLY A 1 236 ? -23.281 5.626 4.403 1.00 92.12 236 GLY A CA 1
ATOM 1818 C C . GLY A 1 236 ? -22.434 6.791 4.936 1.00 92.12 236 GLY A C 1
ATOM 1819 O O . GLY A 1 236 ? -22.102 7.721 4.201 1.00 92.12 236 GLY A O 1
ATOM 1820 N N . ILE A 1 237 ? -22.078 6.767 6.219 1.00 93.38 237 ILE A N 1
ATOM 1821 C CA . ILE A 1 237 ? -21.308 7.813 6.888 1.00 93.38 237 ILE A CA 1
ATOM 1822 C C . ILE A 1 237 ? -19.818 7.587 6.633 1.00 93.38 237 ILE A C 1
ATOM 1824 O O . ILE A 1 237 ? -19.271 6.510 6.866 1.00 93.38 237 ILE A O 1
ATOM 1828 N N . SER A 1 238 ? -19.122 8.635 6.186 1.00 94.12 238 SER A N 1
ATOM 1829 C CA . SER A 1 238 ? -17.684 8.549 5.913 1.00 94.12 238 SER A CA 1
ATOM 1830 C C . SER A 1 238 ? -16.875 8.186 7.169 1.00 94.12 238 SER A C 1
ATOM 1832 O O . SER A 1 238 ? -17.052 8.797 8.222 1.00 94.12 238 SER A O 1
ATOM 1834 N N . LEU A 1 239 ? -15.913 7.266 7.046 1.00 94.69 239 LEU A N 1
ATOM 1835 C CA . LEU A 1 239 ? -14.969 6.890 8.112 1.00 94.69 239 LEU A CA 1
ATOM 1836 C C . LEU A 1 239 ? -13.857 7.937 8.296 1.00 94.69 239 LEU A C 1
ATOM 1838 O O . LEU A 1 239 ? -12.665 7.652 8.180 1.00 94.69 239 LEU A O 1
ATOM 1842 N N . THR A 1 240 ? -14.262 9.183 8.516 1.00 93.38 240 THR A N 1
ATOM 1843 C CA . THR A 1 240 ? -13.389 10.342 8.709 1.00 93.38 240 THR A CA 1
ATOM 1844 C C . THR A 1 240 ? -13.738 11.035 10.020 1.00 93.38 240 THR A C 1
ATOM 1846 O O . THR A 1 240 ? -14.827 10.840 10.561 1.00 93.38 240 THR A O 1
ATOM 1849 N N . LYS A 1 241 ? -12.852 11.916 10.497 1.00 93.31 241 LYS A N 1
ATOM 1850 C CA . LYS A 1 241 ? -13.148 12.834 11.606 1.00 93.31 241 LYS A CA 1
ATOM 1851 C C . LYS A 1 241 ? -14.513 13.511 11.442 1.00 93.31 241 LYS A C 1
ATOM 1853 O O . LYS A 1 241 ? -15.300 13.528 12.380 1.00 93.31 241 LYS A O 1
ATOM 1858 N N . THR A 1 242 ? -14.800 14.054 10.260 1.00 92.19 242 THR A N 1
ATOM 1859 C CA . THR A 1 242 ? -16.054 14.771 9.987 1.00 92.19 242 THR A CA 1
ATOM 1860 C C . THR A 1 242 ? -17.262 13.851 10.122 1.00 92.19 242 THR A C 1
ATOM 1862 O O . THR A 1 242 ? -18.251 14.233 10.739 1.00 92.19 242 THR A O 1
ATOM 1865 N N . GLY A 1 243 ? -17.162 12.620 9.612 1.00 91.06 243 GLY A N 1
ATOM 1866 C CA . GLY A 1 243 ? -18.214 11.620 9.777 1.00 91.06 243 GLY A CA 1
ATOM 1867 C C . GLY A 1 243 ? -18.473 11.289 11.243 1.00 91.06 243 GLY A C 1
ATOM 1868 O O . GLY A 1 243 ? -19.616 11.358 11.681 1.00 91.06 243 GLY A O 1
ATOM 1869 N N . VAL A 1 244 ? -17.419 11.024 12.021 1.00 91.69 244 VAL A N 1
ATOM 1870 C CA . VAL A 1 244 ? -17.536 10.726 13.461 1.00 91.69 244 VAL A CA 1
ATOM 1871 C C . VAL A 1 244 ? -18.156 11.899 14.225 1.00 91.69 244 VAL A C 1
ATOM 1873 O O . VAL A 1 244 ? -19.077 11.697 15.010 1.00 91.69 244 VAL A O 1
ATOM 1876 N N . ILE A 1 245 ? -17.713 13.134 13.965 1.00 89.38 245 ILE A N 1
ATOM 1877 C CA . ILE A 1 245 ? -18.274 14.338 14.601 1.00 89.38 245 ILE A CA 1
ATOM 1878 C C . ILE A 1 245 ? -19.763 14.481 14.291 1.00 89.38 245 ILE A C 1
ATOM 1880 O O . ILE A 1 245 ? -20.532 14.843 15.181 1.00 89.38 245 ILE A O 1
ATOM 1884 N N . ASN A 1 246 ? -20.177 14.211 13.052 1.00 87.88 246 ASN A N 1
ATOM 1885 C CA . ASN A 1 246 ? -21.585 14.282 12.686 1.00 87.88 246 ASN A CA 1
ATOM 1886 C C . ASN A 1 246 ? -22.400 13.296 13.527 1.00 87.88 246 ASN A C 1
ATOM 1888 O O . ASN A 1 246 ? -23.373 13.714 14.149 1.00 87.88 246 ASN A O 1
ATOM 1892 N N . VAL A 1 247 ? -21.952 12.041 13.652 1.00 87.88 247 VAL A N 1
ATOM 1893 C CA . VAL A 1 247 ? -22.621 11.051 14.515 1.00 87.88 247 VAL A CA 1
ATOM 1894 C C . VAL A 1 247 ? -22.677 11.511 15.974 1.00 87.88 247 VAL A C 1
ATOM 1896 O O . VAL A 1 247 ? -23.728 11.425 16.607 1.00 87.88 247 VAL A O 1
ATOM 1899 N N . LEU A 1 248 ? -21.576 12.049 16.507 1.00 85.44 248 LEU A N 1
ATOM 1900 C CA . LEU A 1 248 ? -21.536 12.553 17.881 1.00 85.44 248 LEU A CA 1
ATOM 1901 C C . LEU A 1 248 ? -22.538 13.687 18.110 1.00 85.44 248 LEU A C 1
ATOM 1903 O O . LEU A 1 248 ? -23.224 13.699 19.128 1.00 85.44 248 LEU A O 1
ATOM 1907 N N . ARG A 1 249 ? -22.667 14.625 17.165 1.00 83.25 249 ARG A N 1
ATOM 1908 C CA . ARG A 1 249 ? -23.637 15.727 17.270 1.00 83.25 249 ARG A CA 1
ATOM 1909 C C . ARG A 1 249 ? -25.077 15.231 17.274 1.00 83.25 249 ARG A C 1
ATOM 1911 O O . ARG A 1 249 ? -25.858 15.729 18.075 1.00 83.25 249 ARG A O 1
ATOM 1918 N N . PHE A 1 250 ? -25.418 14.255 16.432 1.00 76.06 250 PHE A N 1
ATOM 1919 C CA . PHE A 1 250 ? -26.778 13.709 16.386 1.00 76.06 250 PHE A CA 1
ATOM 1920 C C . PHE A 1 250 ? -27.167 12.970 17.675 1.00 76.06 250 PHE A C 1
ATOM 1922 O O . PHE A 1 250 ? -28.331 13.003 18.065 1.00 76.06 250 PHE A O 1
ATOM 1929 N N . ASN A 1 251 ? -26.203 12.370 18.378 1.00 71.88 251 ASN A N 1
ATOM 1930 C CA . ASN A 1 251 ? -26.461 11.647 19.625 1.00 71.88 251 ASN A CA 1
ATOM 1931 C C . ASN A 1 251 ? -26.394 12.497 20.899 1.00 71.88 251 ASN A C 1
ATOM 1933 O O . ASN A 1 251 ? -26.818 12.018 21.945 1.00 71.88 251 ASN A O 1
ATOM 1937 N N . LYS A 1 252 ? -25.937 13.758 20.846 1.00 64.38 252 LYS A N 1
ATOM 1938 C CA . LYS A 1 252 ? -25.930 14.653 22.026 1.00 64.38 252 LYS A CA 1
ATOM 1939 C C . LYS A 1 252 ? -27.316 14.905 22.628 1.00 64.38 252 LYS A C 1
ATOM 1941 O O . LYS A 1 252 ? -27.391 15.357 23.765 1.00 64.38 252 LYS A O 1
ATOM 1946 N N . ASN A 1 253 ? -28.381 14.601 21.888 1.00 56.22 253 ASN A N 1
ATOM 1947 C CA . ASN A 1 253 ? -29.763 14.721 22.349 1.00 56.22 253 ASN A CA 1
ATOM 1948 C C . ASN A 1 253 ? -30.260 13.487 23.129 1.00 56.22 253 ASN A C 1
ATOM 1950 O O . ASN A 1 253 ? -31.390 13.500 23.606 1.00 56.22 253 ASN A O 1
ATOM 1954 N N . LYS A 1 254 ? -29.450 12.426 23.252 1.00 59.66 254 LYS A N 1
ATOM 1955 C CA . LYS A 1 254 ? -29.727 11.258 24.101 1.00 59.66 254 LYS A CA 1
ATOM 1956 C C . LYS A 1 254 ? -28.924 11.375 25.400 1.00 59.66 254 LYS A C 1
ATOM 1958 O O . LYS A 1 254 ? -27.814 11.907 25.387 1.00 59.66 254 LYS A O 1
ATOM 1963 N N . GLU A 1 255 ? -29.492 10.921 26.518 1.00 56.41 255 GLU A N 1
ATOM 1964 C CA . GLU A 1 255 ? -28.862 10.998 27.844 1.00 56.41 255 GLU A CA 1
ATOM 1965 C C . GLU A 1 255 ? -27.417 10.476 27.808 1.00 56.41 255 GLU A C 1
ATOM 1967 O O . GLU A 1 255 ? -27.136 9.395 27.286 1.00 56.41 255 GLU A O 1
ATOM 1972 N N . ARG A 1 256 ? -26.475 11.267 28.341 1.00 58.75 256 ARG A N 1
ATOM 1973 C CA . ARG A 1 256 ? -25.062 10.878 28.395 1.00 58.75 256 ARG A CA 1
ATOM 1974 C C . ARG A 1 256 ? -24.899 9.704 29.353 1.00 58.75 256 ARG A C 1
ATOM 1976 O O . ARG A 1 256 ? -24.890 9.888 30.567 1.00 58.75 256 ARG A O 1
ATOM 1983 N N . ILE A 1 257 ? -24.707 8.516 28.796 1.00 61.50 257 ILE A N 1
ATOM 1984 C CA . ILE A 1 257 ? -24.303 7.338 29.560 1.00 61.50 257 ILE A CA 1
ATOM 1985 C C . ILE A 1 257 ? -22.893 7.590 30.132 1.00 61.50 257 ILE A C 1
ATOM 1987 O O . ILE A 1 257 ? -22.011 8.032 29.388 1.00 61.50 257 ILE A O 1
ATOM 1991 N N . PRO A 1 258 ? -22.639 7.321 31.427 1.00 60.88 258 PRO A N 1
ATOM 1992 C CA . PRO A 1 258 ? -21.297 7.398 31.995 1.00 60.88 258 PRO A CA 1
ATOM 1993 C C . PRO A 1 258 ? -20.369 6.390 31.305 1.00 60.88 258 PRO A C 1
ATOM 1995 O O . PRO A 1 258 ? -20.642 5.192 31.306 1.00 60.88 258 PRO A O 1
ATOM 1998 N N . GLY A 1 259 ? -19.264 6.856 30.719 1.00 70.69 259 GLY A N 1
ATOM 1999 C CA . GLY A 1 259 ? -18.299 5.980 30.052 1.00 70.69 259 GLY A CA 1
ATOM 2000 C C . GLY A 1 259 ? -17.582 6.639 28.873 1.00 70.69 259 GLY A C 1
ATOM 2001 O O . GLY A 1 259 ? -17.706 7.848 28.668 1.00 70.69 259 GLY A O 1
ATOM 2002 N N . PRO A 1 260 ? -16.799 5.863 28.104 1.00 80.25 260 PRO A N 1
ATOM 2003 C CA . PRO A 1 260 ? -16.119 6.365 26.918 1.00 80.25 260 PRO A CA 1
ATOM 2004 C C . PRO A 1 260 ? -17.103 6.847 25.847 1.00 80.25 260 PRO A C 1
ATOM 2006 O O . PRO A 1 260 ? -18.119 6.199 25.587 1.00 80.25 260 PRO A O 1
ATOM 2009 N N . VAL A 1 261 ? -16.766 7.950 25.174 1.00 82.50 261 VAL A N 1
ATOM 2010 C CA . VAL A 1 261 ? -17.647 8.632 24.209 1.00 82.50 261 VAL A CA 1
ATOM 2011 C C . VAL A 1 261 ? -18.105 7.693 23.098 1.00 82.50 261 VAL A C 1
ATOM 2013 O O . VAL A 1 261 ? -19.285 7.665 22.758 1.00 82.50 261 VAL A O 1
ATOM 2016 N N . ILE A 1 262 ? -17.189 6.881 22.565 1.00 82.62 262 ILE A N 1
ATOM 2017 C CA . ILE A 1 262 ? -17.487 5.965 21.459 1.00 82.62 262 ILE A CA 1
ATOM 2018 C C . ILE A 1 262 ? -18.449 4.846 21.882 1.00 82.62 262 ILE A C 1
ATOM 2020 O O . ILE A 1 262 ? -19.282 4.417 21.084 1.00 82.62 262 ILE A O 1
ATOM 2024 N N . ALA A 1 263 ? -18.373 4.379 23.132 1.00 79.31 263 ALA A N 1
ATOM 2025 C CA . ALA A 1 263 ? -19.231 3.300 23.619 1.00 79.31 263 ALA A CA 1
ATOM 2026 C C . ALA A 1 263 ? -20.716 3.707 23.650 1.00 79.31 263 ALA A C 1
ATOM 2028 O O . ALA A 1 263 ? -21.576 2.880 23.354 1.00 79.31 263 ALA A O 1
ATOM 2029 N N . GLY A 1 264 ? -21.000 4.984 23.931 1.00 71.50 264 GLY A N 1
ATOM 2030 C CA . GLY A 1 264 ? -22.353 5.551 23.947 1.00 71.50 264 GLY A CA 1
ATOM 2031 C C . GLY A 1 264 ? -22.878 6.036 22.588 1.00 71.50 264 GLY A C 1
ATOM 2032 O O . GLY A 1 264 ? -23.999 6.524 22.511 1.00 71.50 264 GLY A O 1
ATOM 2033 N N . MET A 1 265 ? -22.104 5.938 21.496 1.00 75.56 265 MET A N 1
ATOM 2034 C CA . MET A 1 265 ? -22.530 6.474 20.188 1.00 75.56 265 MET A CA 1
ATOM 2035 C C . MET A 1 265 ? -23.692 5.707 19.553 1.00 75.56 265 MET A C 1
ATOM 2037 O O . MET A 1 265 ? -24.407 6.256 18.723 1.00 75.56 265 MET A O 1
ATOM 2041 N N . PHE A 1 266 ? -23.860 4.432 19.881 1.00 66.94 266 PHE A N 1
ATOM 2042 C CA . PHE A 1 266 ? -24.879 3.585 19.255 1.00 66.94 266 PHE A CA 1
ATOM 2043 C C . PHE A 1 266 ? -25.631 2.729 20.272 1.00 66.94 266 PHE A C 1
ATOM 2045 O O . PHE A 1 266 ? -26.255 1.749 19.879 1.00 66.94 266 PHE A O 1
ATOM 2052 N N . SER A 1 267 ? -25.529 3.065 21.561 1.00 63.03 267 SER A N 1
ATOM 2053 C CA . SER A 1 267 ? -26.325 2.478 22.645 1.00 63.03 267 SER A CA 1
ATOM 2054 C C . SER A 1 267 ? -27.800 2.839 22.534 1.00 63.03 267 SER A C 1
ATOM 2056 O O . SER A 1 267 ? -28.099 3.996 22.147 1.00 63.03 267 SER A O 1
#

InterPro domains:
  IPR002110 Ankyrin repeat [PS50088] (1-31)
  IPR036770 Ankyrin repeat-containing domain superfamily [G3DSA:1.25.40.20] (1-188)
  IPR036770 Ankyrin repeat-containing domain superfamily [SSF48403] (2-158)

pLDDT: mean 86.71, std 11.33, range [53.41, 97.5]

Organism: Colletotrichum incanum (NCBI:txid1573173)

Sequence (267 aa):
MTPLSMACEDGMFSAALALLEAGADATGESDGLVEGADPALRIYDQKPLELALLARPKERNGRTAEVKKRLIARLVESGADPDAMVCISARCNWTGPLLLKLIRARRRWEAEMSLSSGHLNIDQRDSHGATSLTWTLSTCHGDPFTASTLLRRGAKMDEEVLGTIIGKLVRLADARDDWGVVSLLTREPKLLRIFHVLYSHCFWEASRSGDAVATRFLQNSPRSIVRMVTEMLKHGISLTKTGVINVLRFNKNKERIPGPVIAGMFS

Secondary structure (DSSP, 8-state):
--HHHHHHHTT-HHHHHHHHHTT--SS-TTS-BPTTS-GGGT-BSPPHHHHHHHPPPSS-STHHHHHHHHHHHHHHHTT--TT-EEEEEGGGTEEEEHHHHHHHTT-HHHHHHHHHSS---TT-B-TTS-BHHHHHT-TTT--HHHHHHHHHTTPPPPHHHHHHHHHHHHHHHT--SHHHHHHHHHH-TTHHHHHHHHHHHHHHHHHHH--HHHHHHHHHS-HHHHHHHHHHHHTT--SSHHHHHHHHHHHTTS---SS-TTTTS--

Foldseek 3Di:
DDPLLVCLLQLVLVVNVVCVVVPPQLACPVAAQDPLADVVLVAGDQGSLLSNLLHDHPDPDPVSVVSSLVSNVSSVVSPHDQQDWHDLDSVVNKIWGSLLSCQLSVSVVSSLSSLVVVPYPQQTAIPVRDGSLLQLLQLARHPLVVNLVSLVSPHDDDLVSLVVLLVLQVQCQQAADLVSVLVSCVRRFCSLSSLVSLLVSLVVCCVPPVDPSSVVSNVSHDPLSVVQSVVCVVVVFDSGSVSVVVLLVVCVPPDDDPGHSSNSSVD

Radius of gyration: 22.55 Å; chains: 1; bounding box: 58×37×64 Å